Protein AF-A0A4S4EJN0-F1 (afdb_monomer_lite)

Foldseek 3Di:
DVVLVVVVVVCVVVVHDDALVSLLVVLLVCLVVLNLVVSVVSLVVQVVSVYDHALSSLLSNLLSCLVVLVLVVSVVSVVVCVVSVHDHAQSSLLSNLLSCLVNVVLVVSVVSVVVCVVVPNDHALSSLLSNLLSCLVVVVNVVSVVSLVVCVVSVHDHDPSSLVSNLVSCVVVVVNVVSVVSVVVNVVVVVVVPDPPDDDPDDDDDDDDDD

Sequence (211 aa):
MDEAMRVFNAMVDKGLHPNVFTYNILINGYCKKMKVDEAMHLFRELPRRGLKPDNITFSVMLRDLFQTGRCGVAQKLFNDMQAAGIIPNSQTYGILLDGLCKNEHISEALSLFHMIESNSLHLHVIMYNILIDAFYKDKKLDTARALFSNLSSKGLQPDVKTYTTMIKGLCEEGLLHEAKELFKRHQEVTSQCDLPNQPGLTTPIVKKSNG

pLDDT: mean 85.06, std 15.37, range [36.41, 96.5]

InterPro domains:
  IPR002885 Pentatricopeptide repeat [PF13041] (18-65)
  IPR002885 Pentatricopeptide repeat [PF13041] (66-102)
  IPR002885 Pentatricopeptide repeat [PF13041] (125-171)
  IPR002885 Pentatricopeptide repeat [PS51375] (19-53)
  IPR002885 Pentatricopeptide repeat [PS51375] (54-88)
  IPR002885 Pentatricopeptide repeat [PS51375] (89-123)
  IPR002885 Pentatricopeptide repeat [PS51375] (124-158)
  IPR002885 Pentatricopeptide repeat [PS51375] (159-189)
  IPR002885 Pentatricopeptide repeat [TIGR00756] (21-54)
  IPR002885 Pentatricopeptide repeat [TIGR00756] (92-121)
  IPR002885 Pentatricopeptide repeat [TIGR00756] (126-160)
  IPR002885 Pentatricopeptide repeat [TIGR00756] (162-185)
  IPR011990 Tetratricopeptide-like helical domain superfamily [G3DSA:1.25.40.10] (1-116)
  IPR011990 Tetratricopeptide-like helical domain superfamily [G3DSA:1.25.40.10] (117-192)
  IPR050872 Pentatricopeptide Repeat-containing Protein P Subfamily [PTHR46128] (1-193)

Radius of gyration: 24.51 Å; chains: 1; bounding box: 56×50×91 Å

Structure (mmCIF, N/CA/C/O backbone):
data_AF-A0A4S4EJN0-F1
#
_entry.id   AF-A0A4S4EJN0-F1
#
loop_
_atom_site.group_PDB
_atom_site.id
_atom_site.type_symbol
_atom_site.label_atom_id
_atom_site.label_alt_id
_atom_site.label_comp_id
_atom_site.label_asym_id
_atom_site.label_entity_id
_atom_site.label_seq_id
_atom_site.pdbx_PDB_ins_code
_atom_site.Cartn_x
_atom_site.Cartn_y
_atom_site.Cartn_z
_atom_site.occupancy
_atom_site.B_iso_or_equiv
_atom_site.auth_seq_id
_atom_site.auth_comp_id
_atom_site.auth_asym_id
_atom_site.auth_atom_id
_atom_site.pdbx_PDB_model_num
ATOM 1 N N . MET A 1 1 ? -0.673 12.923 -19.386 1.00 93.19 1 MET A N 1
ATOM 2 C CA . MET A 1 1 ? -0.012 11.649 -19.732 1.00 93.19 1 MET A CA 1
ATOM 3 C C . MET A 1 1 ? 0.454 11.702 -21.160 1.00 93.19 1 MET A C 1
ATOM 5 O O . MET A 1 1 ? 1.645 11.552 -21.343 1.00 93.19 1 MET A O 1
ATOM 9 N N . ASP A 1 2 ? -0.409 12.045 -22.112 1.00 91.38 2 ASP A N 1
ATOM 10 C CA . ASP A 1 2 ? -0.014 12.210 -23.521 1.00 91.38 2 ASP A CA 1
ATOM 11 C C . ASP A 1 2 ? 1.175 13.167 -23.679 1.00 91.38 2 ASP A C 1
ATOM 13 O O . ASP A 1 2 ? 2.186 12.802 -24.267 1.00 91.38 2 ASP A O 1
ATOM 17 N N . GLU A 1 3 ? 1.126 14.328 -23.017 1.00 94.06 3 GLU A N 1
ATOM 18 C CA . GLU A 1 3 ? 2.252 15.270 -23.008 1.00 94.06 3 GLU A CA 1
ATOM 19 C C . GLU A 1 3 ? 3.525 14.698 -22.360 1.00 94.06 3 GLU A C 1
ATOM 21 O O . GLU A 1 3 ? 4.623 14.854 -22.884 1.00 94.06 3 GLU A O 1
ATOM 26 N N . ALA A 1 4 ? 3.388 13.981 -21.242 1.00 94.56 4 ALA A N 1
ATOM 27 C CA . ALA A 1 4 ? 4.528 13.367 -20.560 1.00 94.56 4 ALA A CA 1
ATOM 28 C C . ALA A 1 4 ? 5.190 12.284 -21.431 1.00 94.56 4 ALA A C 1
ATOM 30 O O . ALA A 1 4 ? 6.414 12.218 -21.504 1.00 94.56 4 ALA A O 1
ATOM 31 N N . MET A 1 5 ? 4.387 11.482 -22.137 1.00 94.25 5 MET A N 1
ATOM 32 C CA . MET A 1 5 ? 4.877 10.495 -23.100 1.00 94.25 5 MET A CA 1
ATOM 33 C C . MET A 1 5 ? 5.504 11.156 -24.325 1.00 94.25 5 MET A C 1
ATOM 35 O O . MET A 1 5 ? 6.516 10.670 -24.814 1.00 94.25 5 MET A O 1
ATOM 39 N N . ARG A 1 6 ? 4.962 12.286 -24.796 1.00 95.88 6 ARG A N 1
ATOM 40 C CA . ARG A 1 6 ? 5.565 13.070 -25.881 1.00 95.88 6 ARG A CA 1
ATOM 41 C C . ARG A 1 6 ? 6.967 13.550 -25.509 1.00 95.88 6 ARG A C 1
ATOM 43 O O . ARG A 1 6 ? 7.893 13.380 -26.296 1.00 95.88 6 ARG A O 1
ATOM 50 N N . VAL A 1 7 ? 7.134 14.099 -24.305 1.00 95.81 7 VAL A N 1
ATOM 51 C CA . VAL A 1 7 ? 8.445 14.533 -23.790 1.00 95.81 7 VAL A CA 1
ATOM 52 C C . VAL A 1 7 ? 9.391 13.344 -23.610 1.00 95.81 7 VAL A C 1
ATOM 54 O O . VAL A 1 7 ? 10.557 13.434 -23.986 1.00 95.81 7 VAL A O 1
ATOM 57 N N . PHE A 1 8 ? 8.897 12.218 -23.090 1.00 95.12 8 PHE A N 1
ATOM 58 C CA . PHE A 1 8 ? 9.683 10.991 -22.948 1.00 95.12 8 PHE A CA 1
ATOM 59 C C . PHE A 1 8 ? 10.170 10.449 -24.298 1.00 95.12 8 PHE A C 1
ATOM 61 O O . PHE A 1 8 ? 11.353 10.159 -24.449 1.00 95.12 8 PHE A O 1
ATOM 68 N N . ASN A 1 9 ? 9.293 10.372 -25.299 1.00 94.25 9 ASN A N 1
ATOM 69 C CA . ASN A 1 9 ? 9.663 9.914 -26.637 1.00 94.25 9 ASN A CA 1
ATOM 70 C C . ASN A 1 9 ? 10.677 10.868 -27.277 1.00 94.25 9 ASN A C 1
ATOM 72 O O . ASN A 1 9 ? 11.714 10.422 -27.748 1.00 94.25 9 ASN A O 1
ATOM 76 N N . ALA A 1 10 ? 10.463 12.184 -27.176 1.00 96.25 10 ALA A N 1
ATOM 77 C CA . ALA A 1 10 ? 11.416 13.170 -27.681 1.00 96.25 10 ALA A CA 1
ATOM 78 C C . ALA A 1 10 ? 12.793 13.094 -26.988 1.00 96.25 10 ALA A C 1
ATOM 80 O O . ALA A 1 10 ? 13.809 13.397 -27.611 1.00 96.25 10 ALA A O 1
ATOM 81 N N . MET A 1 11 ? 12.845 12.709 -25.706 1.00 94.31 11 MET A N 1
ATOM 82 C CA . MET A 1 11 ? 14.096 12.435 -24.992 1.00 94.31 11 MET A CA 1
ATOM 83 C C . MET A 1 11 ? 14.823 11.241 -25.630 1.00 94.31 11 MET A C 1
ATOM 85 O O . MET A 1 11 ? 16.002 11.356 -25.964 1.00 94.31 11 MET A O 1
ATOM 89 N N . VAL A 1 12 ? 14.110 10.135 -25.852 1.00 92.88 12 VAL A N 1
ATOM 90 C CA . VAL A 1 12 ? 14.654 8.919 -26.478 1.00 92.88 12 VAL A CA 1
ATOM 91 C C . VAL A 1 12 ? 15.112 9.179 -27.917 1.00 92.88 12 VAL A C 1
ATOM 93 O O . VAL A 1 12 ? 16.226 8.800 -28.272 1.00 92.88 12 VAL A O 1
ATOM 96 N N . ASP A 1 13 ? 14.311 9.881 -28.720 1.00 95.44 13 ASP A N 1
ATOM 97 C CA . ASP A 1 13 ? 14.610 10.198 -30.126 1.00 95.44 13 ASP A CA 1
ATOM 98 C C . ASP A 1 13 ? 15.855 11.085 -30.274 1.00 95.44 13 ASP A C 1
ATOM 100 O O . ASP A 1 13 ? 16.586 10.996 -31.259 1.00 95.44 13 ASP A O 1
ATOM 104 N N . LYS A 1 14 ? 16.137 11.924 -29.271 1.00 96.06 14 LYS A N 1
ATOM 105 C CA . LYS A 1 14 ? 17.355 12.747 -29.196 1.00 96.06 14 LYS A CA 1
ATOM 106 C C . LYS A 1 14 ? 18.578 11.985 -28.674 1.00 96.06 14 LYS A C 1
ATOM 108 O O . LYS A 1 14 ? 19.616 12.600 -28.443 1.00 96.06 14 LYS A O 1
ATOM 113 N N . GLY A 1 15 ? 18.466 10.675 -28.455 1.00 91.81 15 GLY A N 1
ATOM 114 C CA . GLY A 1 15 ? 19.548 9.838 -27.941 1.00 91.81 15 GLY A CA 1
ATOM 115 C C . GLY A 1 15 ? 19.834 10.028 -26.450 1.00 91.81 15 GLY A C 1
ATOM 116 O O . GLY A 1 15 ? 20.872 9.584 -25.968 1.00 91.81 15 GLY A O 1
ATOM 117 N N . LEU A 1 16 ? 18.942 10.682 -25.699 1.00 93.62 16 LEU A N 1
ATOM 118 C CA . LEU A 1 16 ? 19.050 10.729 -24.243 1.00 93.62 16 LEU A CA 1
ATOM 119 C C . LEU A 1 16 ? 18.526 9.412 -23.660 1.00 93.62 16 LEU A C 1
ATOM 121 O O . LEU A 1 16 ? 17.586 8.815 -24.182 1.00 93.62 16 LEU A O 1
ATOM 125 N N . HIS A 1 17 ? 19.107 8.975 -22.543 1.00 90.38 17 HIS A N 1
ATOM 126 C CA . HIS A 1 17 ? 18.758 7.709 -21.901 1.00 90.38 17 HIS A CA 1
ATOM 127 C C . HIS A 1 17 ? 17.910 7.948 -20.645 1.00 90.38 17 HIS A C 1
ATOM 129 O O . HIS A 1 17 ? 18.453 8.380 -19.622 1.00 90.38 17 HIS A O 1
ATOM 135 N N . PRO A 1 18 ? 16.587 7.687 -20.684 1.00 93.12 18 PRO A N 1
ATOM 136 C CA . PRO A 1 18 ? 15.751 7.770 -19.495 1.00 93.12 18 PRO A CA 1
ATOM 137 C C . PRO A 1 18 ? 16.259 6.811 -18.421 1.00 93.12 18 PRO A C 1
ATOM 139 O O . PRO A 1 18 ? 16.531 5.644 -18.694 1.00 93.12 18 PRO A O 1
ATOM 142 N N . ASN A 1 19 ? 16.370 7.300 -17.192 1.00 93.00 19 ASN A N 1
ATOM 143 C CA . ASN A 1 19 ? 16.803 6.511 -16.040 1.00 93.00 19 ASN A CA 1
ATOM 144 C C . ASN A 1 19 ? 15.601 5.992 -15.229 1.00 93.00 19 ASN A C 1
ATOM 146 O O . ASN A 1 19 ? 14.453 6.356 -15.494 1.00 93.00 19 ASN A O 1
ATOM 150 N N . VAL A 1 20 ? 15.866 5.184 -14.195 1.00 93.00 20 VAL A N 1
ATOM 151 C CA . VAL A 1 20 ? 14.834 4.624 -13.294 1.00 93.00 20 VAL A CA 1
ATOM 152 C C . VAL A 1 20 ? 13.902 5.708 -12.746 1.00 93.00 20 VAL A C 1
ATOM 154 O O . VAL A 1 20 ? 12.691 5.523 -12.711 1.00 93.00 20 VAL A O 1
ATOM 157 N N . PHE A 1 21 ? 14.440 6.879 -12.395 1.00 92.06 21 PHE A N 1
ATOM 158 C CA . PHE A 1 21 ? 13.640 7.994 -11.889 1.00 92.06 21 PHE A CA 1
ATOM 159 C C . PHE A 1 21 ? 12.615 8.504 -12.916 1.00 92.06 21 PHE A C 1
ATOM 161 O O . PHE A 1 21 ? 11.457 8.741 -12.572 1.00 92.06 21 PHE A O 1
ATOM 168 N N . THR A 1 22 ? 13.008 8.609 -14.187 1.00 93.69 22 THR A N 1
ATOM 169 C CA . THR A 1 22 ? 12.110 9.013 -15.283 1.00 93.69 22 THR A CA 1
ATOM 170 C C . THR A 1 22 ? 10.960 8.017 -15.447 1.00 93.69 22 THR A C 1
ATOM 172 O O . THR A 1 22 ? 9.797 8.413 -15.536 1.00 93.69 22 THR A O 1
ATOM 175 N N . TYR A 1 23 ? 11.263 6.718 -15.407 1.00 94.38 23 TYR A N 1
ATOM 176 C CA . TYR A 1 23 ? 10.245 5.667 -15.437 1.00 94.38 23 TYR A CA 1
ATOM 177 C C . TYR A 1 23 ? 9.334 5.714 -14.206 1.00 94.38 23 TYR A C 1
ATOM 179 O O . TYR A 1 23 ? 8.122 5.622 -14.364 1.00 94.38 23 TYR A O 1
ATOM 187 N N . ASN A 1 24 ? 9.872 5.932 -13.002 1.00 93.19 24 ASN A N 1
ATOM 188 C CA . ASN A 1 24 ? 9.076 6.048 -11.775 1.00 93.19 24 ASN A CA 1
ATOM 189 C C . ASN A 1 24 ? 8.051 7.185 -11.853 1.00 93.19 24 ASN A C 1
ATOM 191 O O . ASN A 1 24 ? 6.918 7.022 -11.397 1.00 93.19 24 ASN A O 1
ATOM 195 N N . ILE A 1 25 ? 8.414 8.315 -12.470 1.00 93.50 25 ILE A N 1
ATOM 196 C CA . ILE A 1 25 ? 7.480 9.420 -12.722 1.00 93.50 25 ILE A CA 1
ATOM 197 C C . ILE A 1 25 ? 6.345 8.969 -13.646 1.00 93.50 25 ILE A C 1
ATOM 199 O O . ILE A 1 25 ? 5.177 9.198 -13.326 1.00 93.50 25 ILE A O 1
ATOM 203 N N . LEU A 1 26 ? 6.670 8.331 -14.774 1.00 95.12 26 LEU A N 1
ATOM 204 C CA . LEU A 1 26 ? 5.669 7.887 -15.746 1.00 95.12 26 LEU A CA 1
ATOM 205 C C . LEU A 1 26 ? 4.753 6.806 -15.175 1.00 95.12 26 LEU A C 1
ATOM 207 O O . LEU A 1 26 ? 3.536 6.923 -15.295 1.00 95.12 26 LEU A O 1
ATOM 211 N N . ILE A 1 27 ? 5.330 5.806 -14.506 1.00 94.62 27 ILE A N 1
ATOM 212 C CA . ILE A 1 27 ? 4.612 4.738 -13.807 1.00 94.62 27 ILE A CA 1
ATOM 213 C C . ILE A 1 27 ? 3.627 5.354 -12.813 1.00 94.62 27 ILE A C 1
ATOM 215 O O . ILE A 1 27 ? 2.426 5.141 -12.934 1.00 94.62 27 ILE A O 1
ATOM 219 N N . ASN A 1 28 ? 4.099 6.209 -11.900 1.00 91.81 28 ASN A N 1
ATOM 220 C CA . ASN A 1 28 ? 3.235 6.874 -10.924 1.00 91.81 28 ASN A CA 1
ATOM 221 C C . ASN A 1 28 ? 2.147 7.732 -11.595 1.00 91.81 28 ASN A C 1
ATOM 223 O O . ASN A 1 28 ? 1.025 7.812 -11.098 1.00 91.81 28 ASN A O 1
ATOM 227 N N . GLY A 1 29 ? 2.460 8.369 -12.727 1.00 94.19 29 GLY A N 1
ATOM 228 C CA . GLY A 1 29 ? 1.495 9.110 -13.537 1.00 94.19 29 GLY A CA 1
ATOM 229 C C . GLY A 1 29 ? 0.379 8.229 -14.104 1.00 94.19 29 GLY A C 1
ATOM 230 O O . GLY A 1 29 ? -0.787 8.624 -14.051 1.00 94.19 29 GLY A O 1
ATOM 231 N N . TYR A 1 30 ? 0.711 7.036 -14.604 1.00 94.62 30 TYR A N 1
ATOM 232 C CA . TYR A 1 30 ? -0.267 6.048 -15.064 1.00 94.62 30 TYR A CA 1
ATOM 233 C C . TYR A 1 30 ? -1.091 5.468 -13.908 1.00 94.62 30 TYR A C 1
ATOM 235 O O . TYR A 1 30 ? -2.319 5.455 -14.009 1.00 94.62 30 TYR A O 1
ATOM 243 N N . CYS A 1 31 ? -0.459 5.110 -12.785 1.00 89.94 31 CYS A N 1
ATOM 244 C CA . CYS A 1 31 ? -1.147 4.639 -11.577 1.00 89.94 31 CYS A CA 1
ATOM 245 C C . CYS A 1 31 ? -2.189 5.660 -11.086 1.00 89.94 31 CYS A C 1
ATOM 247 O O . CYS A 1 31 ? -3.355 5.344 -10.875 1.00 89.94 31 CYS A O 1
ATOM 249 N N . LYS A 1 32 ? -1.820 6.949 -11.014 1.00 90.06 32 LYS A N 1
ATOM 250 C CA . LYS A 1 32 ? -2.750 8.034 -10.640 1.00 90.06 32 LYS A CA 1
ATOM 251 C C . LYS A 1 32 ? -3.935 8.200 -11.597 1.00 90.06 32 LYS A C 1
ATOM 253 O O . LYS A 1 32 ? -4.932 8.807 -11.220 1.00 90.06 32 LYS A O 1
ATOM 258 N N . LYS A 1 33 ? -3.822 7.705 -12.831 1.00 91.31 33 LYS A N 1
ATOM 259 C CA . LYS A 1 33 ? -4.905 7.670 -13.821 1.00 91.31 33 LYS A CA 1
ATOM 260 C C . LYS A 1 33 ? -5.626 6.318 -13.880 1.00 91.31 33 LYS A C 1
ATOM 262 O O . LYS A 1 33 ? -6.394 6.107 -14.813 1.00 91.31 33 LYS A O 1
ATOM 267 N N . MET A 1 34 ? -5.369 5.421 -12.925 1.00 88.38 34 MET A N 1
ATOM 268 C CA . MET A 1 34 ? -5.910 4.056 -12.869 1.00 88.38 34 MET A CA 1
ATOM 269 C C . MET A 1 34 ? -5.615 3.230 -14.134 1.00 88.38 34 MET A C 1
ATOM 271 O O . MET A 1 34 ? -6.371 2.338 -14.511 1.00 88.38 34 MET A O 1
ATOM 275 N N . LYS A 1 35 ? -4.498 3.537 -14.800 1.00 92.38 35 LYS A N 1
ATOM 276 C CA . LYS A 1 35 ? -4.012 2.889 -16.026 1.00 92.38 35 LYS A CA 1
ATOM 277 C C . LYS A 1 35 ? -2.915 1.878 -15.687 1.00 92.38 35 LYS A C 1
ATOM 279 O O . LYS A 1 35 ? -1.742 2.053 -16.017 1.00 92.38 35 LYS A O 1
ATOM 284 N N . VAL A 1 36 ? -3.305 0.853 -14.932 1.00 92.31 36 VAL A N 1
ATOM 285 C CA . VAL A 1 36 ? -2.381 -0.117 -14.315 1.00 92.31 36 VAL A CA 1
ATOM 286 C C . VAL A 1 36 ? -1.647 -0.954 -15.355 1.00 92.31 36 VAL A C 1
ATOM 288 O O . VAL A 1 36 ? -0.484 -1.301 -15.165 1.00 92.31 36 VAL A O 1
ATOM 291 N N . ASP A 1 37 ? -2.302 -1.281 -16.468 1.00 93.00 37 ASP A N 1
ATOM 292 C CA . ASP A 1 37 ? -1.699 -2.090 -17.528 1.00 93.00 37 ASP A CA 1
ATOM 293 C C . ASP A 1 37 ? -0.575 -1.326 -18.239 1.00 93.00 37 ASP A C 1
ATOM 295 O O . ASP A 1 37 ? 0.504 -1.880 -18.466 1.00 93.00 37 ASP A O 1
ATOM 299 N N . GLU A 1 38 ? -0.764 -0.030 -18.496 1.00 94.50 38 GLU A N 1
ATOM 300 C CA . GLU A 1 38 ? 0.286 0.844 -19.020 1.00 94.50 38 GLU A CA 1
ATOM 301 C C . GLU A 1 38 ? 1.428 1.042 -18.010 1.00 94.50 38 GLU A C 1
ATOM 303 O O . GLU A 1 38 ? 2.603 0.998 -18.386 1.00 94.50 38 GLU A O 1
ATOM 308 N N . ALA A 1 39 ? 1.113 1.185 -16.717 1.00 94.75 39 ALA A N 1
ATOM 309 C CA . ALA A 1 39 ? 2.123 1.238 -15.658 1.00 94.75 39 ALA A CA 1
ATOM 310 C C . ALA A 1 39 ? 2.948 -0.064 -15.588 1.00 94.75 39 ALA A C 1
ATOM 312 O O . ALA A 1 39 ? 4.179 -0.025 -15.548 1.00 94.75 39 ALA A O 1
ATOM 313 N N . MET A 1 40 ? 2.286 -1.225 -15.653 1.00 93.94 40 MET A N 1
ATOM 314 C CA . MET A 1 40 ? 2.924 -2.546 -15.686 1.00 93.94 40 MET A CA 1
ATOM 315 C C . MET A 1 40 ? 3.783 -2.746 -16.937 1.00 93.94 40 MET A C 1
ATOM 317 O O . MET A 1 40 ? 4.822 -3.407 -16.860 1.00 93.94 40 MET A O 1
ATOM 321 N N . HIS A 1 41 ? 3.379 -2.191 -18.083 1.00 94.50 41 HIS A N 1
ATOM 322 C CA . HIS A 1 41 ? 4.187 -2.223 -19.299 1.00 94.50 41 HIS A CA 1
ATOM 323 C C . HIS A 1 41 ? 5.524 -1.503 -19.088 1.00 94.50 41 HIS A C 1
ATOM 325 O O . HIS A 1 41 ? 6.579 -2.101 -19.304 1.00 94.50 41 HIS A O 1
ATOM 331 N N . LEU A 1 42 ? 5.491 -0.261 -18.591 1.00 94.31 42 LEU A N 1
ATOM 332 C CA . LEU A 1 42 ? 6.704 0.508 -18.290 1.00 94.31 42 LEU A CA 1
ATOM 333 C C . LEU A 1 42 ? 7.571 -0.163 -17.219 1.00 94.31 42 LEU A C 1
ATOM 335 O O . LEU A 1 42 ? 8.792 -0.215 -17.352 1.00 94.31 42 LEU A O 1
ATOM 339 N N . PHE A 1 43 ? 6.948 -0.730 -16.184 1.00 94.75 43 PHE A N 1
ATOM 340 C CA . PHE A 1 43 ? 7.655 -1.480 -15.149 1.00 94.75 43 PHE A CA 1
ATOM 341 C C . PHE A 1 43 ? 8.451 -2.660 -15.729 1.00 94.75 43 PHE A C 1
ATOM 343 O O . PHE A 1 43 ? 9.614 -2.865 -15.387 1.00 94.75 43 PHE A O 1
ATOM 350 N N . ARG A 1 44 ? 7.846 -3.427 -16.643 1.00 92.69 44 ARG A N 1
ATOM 351 C CA . ARG A 1 44 ? 8.495 -4.573 -17.306 1.00 92.69 44 ARG A CA 1
ATOM 352 C C . ARG A 1 44 ? 9.531 -4.161 -18.352 1.00 92.69 44 ARG A C 1
ATOM 354 O O . ARG A 1 44 ? 10.357 -4.987 -18.741 1.00 92.69 44 ARG A O 1
ATOM 361 N N . GLU A 1 45 ? 9.491 -2.920 -18.824 1.00 93.25 45 GLU A N 1
ATOM 362 C CA . GLU A 1 45 ? 10.476 -2.382 -19.760 1.00 93.25 45 GLU A CA 1
ATOM 363 C C . GLU A 1 45 ? 11.811 -2.055 -19.073 1.00 93.25 45 GLU A C 1
ATOM 365 O O . GLU A 1 45 ? 12.859 -2.251 -19.688 1.00 93.25 45 GLU A O 1
ATOM 370 N N . LEU A 1 46 ? 11.794 -1.649 -17.795 1.00 92.50 46 LEU A N 1
ATOM 371 C CA . LEU A 1 46 ? 12.991 -1.281 -17.024 1.00 92.50 46 LEU A CA 1
ATOM 372 C C . LEU A 1 46 ? 14.141 -2.308 -17.164 1.00 92.50 46 LEU A C 1
ATOM 374 O O . LEU A 1 46 ? 15.204 -1.921 -17.661 1.00 92.50 46 LEU A O 1
ATOM 378 N N . PRO A 1 47 ? 13.960 -3.615 -16.859 1.00 90.56 47 PRO A N 1
ATOM 379 C CA . PRO A 1 47 ? 15.046 -4.588 -16.992 1.00 90.56 47 PRO A CA 1
ATOM 380 C C . PRO A 1 47 ? 15.533 -4.775 -18.433 1.00 90.56 47 PRO A C 1
ATOM 382 O O . PRO A 1 47 ? 16.721 -4.987 -18.658 1.00 90.56 47 PRO A O 1
ATOM 385 N N . ARG A 1 48 ? 14.640 -4.655 -19.428 1.00 90.88 48 ARG A N 1
ATOM 386 C CA . ARG A 1 48 ? 14.992 -4.777 -20.857 1.00 90.88 48 ARG A CA 1
ATOM 387 C C . ARG A 1 48 ? 15.893 -3.637 -21.329 1.00 90.88 48 ARG A C 1
ATOM 389 O O . ARG A 1 48 ? 16.622 -3.793 -22.300 1.00 90.88 48 ARG A O 1
ATOM 396 N N . ARG A 1 49 ? 15.849 -2.502 -20.630 1.00 88.81 49 ARG A N 1
ATOM 397 C CA . ARG A 1 49 ? 16.705 -1.329 -20.846 1.00 88.81 49 ARG A CA 1
ATOM 398 C C 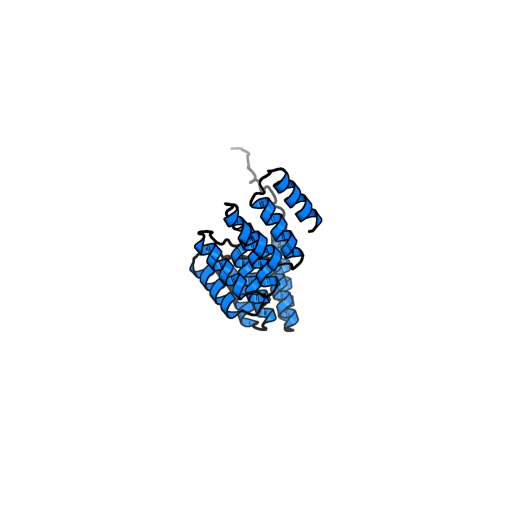. ARG A 1 49 ? 17.976 -1.360 -19.986 1.00 88.81 49 ARG A C 1
ATOM 400 O O . ARG A 1 49 ? 18.695 -0.369 -19.949 1.00 88.81 49 ARG A O 1
ATOM 407 N N . GLY A 1 50 ? 18.239 -2.458 -19.271 1.00 91.44 50 GLY A N 1
ATOM 408 C CA . GLY A 1 50 ? 19.365 -2.568 -18.339 1.00 91.44 50 GLY A CA 1
ATOM 409 C C . GLY A 1 50 ? 19.184 -1.761 -17.049 1.00 91.44 50 GLY A C 1
ATOM 410 O O . GLY A 1 50 ? 20.150 -1.539 -16.323 1.00 91.44 50 GLY A O 1
ATOM 411 N N . LEU A 1 51 ? 17.963 -1.308 -16.750 1.00 93.56 51 LEU A N 1
ATOM 412 C CA . LEU A 1 51 ? 17.647 -0.541 -15.550 1.00 93.56 51 LEU A CA 1
ATOM 413 C C . LEU A 1 51 ? 17.097 -1.472 -14.466 1.00 93.56 51 LEU A C 1
ATOM 415 O O . LEU A 1 51 ? 16.213 -2.289 -14.723 1.00 93.56 51 LEU A O 1
ATOM 419 N N . LYS A 1 52 ? 17.594 -1.330 -13.235 1.00 91.25 52 LYS A N 1
ATOM 420 C CA . LYS A 1 52 ? 17.119 -2.109 -12.086 1.00 91.25 52 LYS A CA 1
ATOM 421 C C . LYS A 1 52 ? 16.007 -1.340 -11.359 1.00 91.25 52 LYS A C 1
ATOM 423 O O . LYS A 1 52 ? 16.285 -0.246 -10.868 1.00 91.25 52 LYS A O 1
ATOM 428 N N . PRO A 1 53 ? 14.781 -1.885 -11.258 1.00 91.88 53 PRO A N 1
ATOM 429 C CA . PRO A 1 53 ? 13.750 -1.308 -10.402 1.00 91.88 53 PRO A CA 1
ATOM 430 C C . PRO A 1 53 ? 14.220 -1.238 -8.944 1.00 91.88 53 PRO A C 1
ATOM 432 O O . PRO A 1 53 ? 14.901 -2.142 -8.456 1.00 91.88 53 PRO A O 1
ATOM 435 N N . ASP A 1 54 ? 13.841 -0.173 -8.245 1.00 89.75 54 ASP A N 1
ATOM 436 C CA . ASP A 1 54 ? 14.163 0.053 -6.834 1.00 89.75 54 ASP A CA 1
ATOM 437 C C . ASP A 1 54 ? 12.935 -0.134 -5.923 1.00 89.75 54 ASP A C 1
ATOM 439 O O . ASP A 1 54 ? 11.822 -0.411 -6.380 1.00 89.75 54 ASP A O 1
ATOM 443 N N . ASN A 1 55 ? 13.125 0.025 -4.608 1.00 90.19 55 ASN A N 1
ATOM 444 C CA . ASN A 1 55 ? 12.045 -0.113 -3.625 1.00 90.19 55 ASN A CA 1
ATOM 445 C C . ASN A 1 55 ? 10.874 0.857 -3.900 1.00 90.19 55 ASN A C 1
ATOM 447 O O . ASN A 1 55 ? 9.712 0.491 -3.713 1.00 90.19 55 ASN A O 1
ATOM 451 N N . ILE A 1 56 ? 11.163 2.060 -4.415 1.00 89.31 56 ILE A N 1
ATOM 452 C CA . ILE A 1 56 ? 10.144 3.052 -4.787 1.00 89.31 56 ILE A CA 1
ATOM 453 C C . ILE A 1 56 ? 9.305 2.526 -5.953 1.00 89.31 56 ILE A C 1
ATOM 455 O O . ILE A 1 56 ? 8.076 2.567 -5.887 1.00 89.31 56 ILE A O 1
ATOM 459 N N . THR A 1 57 ? 9.958 1.990 -6.985 1.00 91.81 57 THR A N 1
ATOM 460 C CA . THR A 1 57 ? 9.310 1.425 -8.174 1.00 91.81 57 THR A CA 1
ATOM 461 C C . THR A 1 57 ? 8.311 0.336 -7.774 1.00 91.81 57 THR A C 1
ATOM 463 O O . THR A 1 57 ? 7.134 0.398 -8.132 1.00 91.81 57 THR A O 1
ATOM 466 N N . PHE A 1 58 ? 8.760 -0.633 -6.970 1.00 94.94 58 PHE A N 1
ATOM 467 C CA . PHE A 1 58 ? 7.913 -1.721 -6.477 1.00 94.94 58 PHE A CA 1
ATOM 468 C C . PHE A 1 58 ? 6.778 -1.213 -5.584 1.00 94.94 58 PHE A C 1
ATOM 470 O O . PHE A 1 58 ? 5.634 -1.619 -5.766 1.00 94.94 58 PHE A O 1
ATOM 477 N N . SER A 1 59 ? 7.057 -0.285 -4.665 1.00 93.00 59 SER A N 1
ATOM 478 C CA . SER A 1 59 ? 6.044 0.286 -3.768 1.00 93.00 59 SER A CA 1
ATOM 479 C C . SER A 1 59 ? 4.924 1.005 -4.528 1.00 93.00 59 SER A C 1
ATOM 481 O O . SER A 1 59 ? 3.753 0.883 -4.167 1.00 93.00 59 SER A O 1
ATOM 483 N N . VAL A 1 60 ? 5.254 1.749 -5.592 1.00 92.56 60 VAL A N 1
ATOM 484 C CA . VAL A 1 60 ? 4.251 2.411 -6.443 1.00 92.56 60 VAL A CA 1
ATOM 485 C C . VAL A 1 60 ? 3.355 1.376 -7.120 1.00 92.56 60 VAL A C 1
ATOM 487 O O . VAL A 1 60 ? 2.134 1.502 -7.044 1.00 92.56 60 VAL A O 1
ATOM 490 N N . MET A 1 61 ? 3.950 0.340 -7.714 1.00 95.12 61 MET A N 1
ATOM 491 C CA . MET A 1 61 ? 3.212 -0.712 -8.414 1.00 95.12 61 MET A CA 1
ATOM 492 C C . MET A 1 61 ? 2.340 -1.550 -7.477 1.00 95.12 61 MET A C 1
ATOM 494 O O . MET A 1 61 ? 1.182 -1.806 -7.790 1.00 95.12 61 MET A O 1
ATOM 498 N N . LEU A 1 62 ? 2.858 -1.943 -6.309 1.00 96.19 62 LEU A N 1
ATOM 499 C CA . LEU A 1 62 ? 2.092 -2.688 -5.306 1.00 96.19 62 LEU A CA 1
ATOM 500 C C . LEU A 1 62 ? 0.848 -1.910 -4.877 1.00 96.19 62 LEU A C 1
ATOM 502 O O . LEU A 1 62 ? -0.250 -2.460 -4.869 1.00 96.19 62 LEU A O 1
ATOM 506 N N . ARG A 1 63 ? 1.006 -0.615 -4.576 1.00 94.12 63 ARG A N 1
ATOM 507 C CA . ARG A 1 63 ? -0.115 0.244 -4.184 1.00 94.12 63 ARG A CA 1
ATOM 508 C C . ARG A 1 63 ? -1.187 0.307 -5.271 1.00 94.12 63 ARG A C 1
ATOM 510 O O . ARG A 1 63 ? -2.363 0.169 -4.956 1.00 94.12 63 ARG A O 1
ATOM 517 N N . ASP A 1 64 ? -0.787 0.504 -6.521 1.00 93.62 64 ASP A N 1
ATOM 518 C CA . ASP A 1 64 ? -1.708 0.608 -7.659 1.00 93.62 64 ASP A CA 1
ATOM 519 C C . ASP A 1 64 ? -2.457 -0.710 -7.932 1.00 93.62 64 ASP A C 1
ATOM 521 O O . ASP A 1 64 ? -3.670 -0.729 -8.156 1.00 93.62 64 ASP A O 1
ATOM 525 N N . LEU A 1 65 ? -1.760 -1.844 -7.821 1.00 95.62 65 LEU A N 1
ATOM 526 C CA . LEU A 1 65 ? -2.364 -3.170 -7.962 1.00 95.62 65 LEU A CA 1
ATOM 527 C C . LEU A 1 65 ? -3.409 -3.443 -6.873 1.00 95.62 65 LEU A C 1
ATOM 529 O O . LEU A 1 65 ? -4.490 -3.932 -7.188 1.00 95.62 65 LEU A O 1
ATOM 533 N N . PHE A 1 66 ? -3.139 -3.084 -5.614 1.00 95.19 66 PHE A N 1
ATOM 534 C CA . PHE A 1 66 ? -4.140 -3.209 -4.549 1.00 95.19 66 PHE A CA 1
ATOM 535 C C . PHE A 1 66 ? -5.309 -2.234 -4.709 1.00 95.19 66 PHE A C 1
ATOM 537 O O . PHE A 1 66 ? -6.447 -2.614 -4.449 1.00 95.19 66 PHE A O 1
ATOM 544 N N . GLN A 1 67 ? -5.061 -1.001 -5.163 1.00 91.62 67 GLN A N 1
ATOM 545 C CA . GLN A 1 67 ? -6.121 -0.017 -5.427 1.00 91.62 67 GLN A CA 1
ATOM 546 C C . GLN A 1 67 ? -7.076 -0.452 -6.543 1.00 91.62 67 GLN A C 1
ATOM 548 O O . GLN A 1 67 ? -8.219 -0.006 -6.578 1.00 91.62 67 GLN A O 1
ATOM 553 N N . THR A 1 68 ? -6.620 -1.327 -7.438 1.00 91.50 68 THR A N 1
ATOM 554 C CA . THR A 1 68 ? -7.424 -1.886 -8.532 1.00 91.50 68 THR A CA 1
ATOM 555 C C . THR A 1 68 ? -7.891 -3.319 -8.282 1.00 91.50 68 THR A C 1
ATOM 557 O O . THR A 1 68 ? -8.378 -3.972 -9.203 1.00 91.50 68 THR A O 1
ATOM 560 N N . GLY A 1 69 ? -7.745 -3.823 -7.052 1.00 92.12 69 GLY A N 1
ATOM 561 C CA . GLY A 1 69 ? -8.205 -5.155 -6.652 1.00 92.12 69 GLY A CA 1
ATOM 562 C C . GLY A 1 69 ? -7.415 -6.320 -7.250 1.00 92.12 69 GLY A C 1
ATOM 563 O O . GLY A 1 69 ? -7.827 -7.474 -7.159 1.00 92.12 69 GLY A O 1
ATOM 564 N N . ARG A 1 70 ? -6.252 -6.064 -7.858 1.00 94.12 70 ARG A N 1
ATOM 565 C CA . ARG A 1 70 ? -5.400 -7.087 -8.485 1.00 94.12 70 ARG A CA 1
ATOM 566 C C . ARG A 1 70 ? -4.479 -7.764 -7.459 1.00 94.12 70 ARG A C 1
ATOM 568 O O . ARG A 1 70 ? -3.271 -7.878 -7.682 1.00 94.12 70 ARG A O 1
ATOM 575 N N . CYS A 1 71 ? -5.043 -8.241 -6.347 1.00 94.25 71 CYS A N 1
ATOM 576 C CA . CYS A 1 71 ? -4.309 -8.778 -5.191 1.00 94.25 71 CYS A CA 1
ATOM 577 C C . CYS A 1 71 ? -3.334 -9.908 -5.553 1.00 94.25 71 CYS A C 1
ATOM 579 O O . CYS A 1 71 ? -2.175 -9.875 -5.146 1.00 94.25 71 CYS A O 1
ATOM 581 N N . GLY A 1 72 ? -3.747 -10.870 -6.387 1.00 94.31 72 GLY A N 1
ATOM 582 C CA . GLY A 1 72 ? -2.869 -11.974 -6.801 1.00 94.31 72 GLY A CA 1
ATOM 583 C C . GLY A 1 72 ? -1.634 -11.512 -7.588 1.00 94.31 72 GLY A C 1
ATOM 584 O O . GLY A 1 72 ? -0.540 -12.055 -7.423 1.00 94.31 72 GLY A O 1
ATOM 585 N N . VAL A 1 73 ? -1.777 -10.462 -8.405 1.00 95.31 73 VAL A N 1
ATOM 586 C CA . VAL A 1 73 ? -0.647 -9.860 -9.131 1.00 95.31 73 VAL A CA 1
ATOM 587 C C . VAL A 1 73 ? 0.249 -9.078 -8.171 1.00 95.31 73 VAL A C 1
ATOM 589 O O . VAL A 1 73 ? 1.469 -9.165 -8.292 1.00 95.31 73 VAL A O 1
ATOM 592 N N . ALA A 1 74 ? -0.331 -8.369 -7.196 1.00 96.50 74 ALA A N 1
ATOM 593 C CA . ALA A 1 74 ? 0.428 -7.673 -6.157 1.00 96.50 74 ALA A CA 1
ATOM 594 C C . ALA A 1 74 ? 1.272 -8.649 -5.321 1.00 96.50 74 ALA A C 1
ATOM 596 O O . ALA A 1 74 ? 2.463 -8.416 -5.124 1.00 96.50 74 ALA A O 1
ATOM 597 N N . GLN A 1 75 ? 0.698 -9.783 -4.911 1.00 94.75 75 GLN A N 1
ATOM 598 C CA . GLN A 1 75 ? 1.419 -10.807 -4.154 1.00 94.75 75 GLN A CA 1
ATOM 599 C C . GLN A 1 75 ? 2.579 -11.400 -4.960 1.00 94.75 75 GLN A C 1
ATOM 601 O O . GLN A 1 75 ? 3.689 -11.546 -4.446 1.00 94.75 75 GLN A O 1
ATOM 606 N N . LYS A 1 76 ? 2.352 -11.697 -6.246 1.00 95.75 76 LYS A N 1
ATOM 607 C CA . LYS A 1 76 ? 3.425 -12.150 -7.137 1.00 95.75 76 LYS A CA 1
ATOM 608 C C . LYS A 1 76 ? 4.531 -11.100 -7.251 1.00 95.75 76 LYS A C 1
ATOM 610 O O . LYS A 1 76 ? 5.700 -11.440 -7.122 1.00 95.75 76 LYS A O 1
ATOM 615 N N . LEU A 1 77 ? 4.165 -9.831 -7.427 1.00 95.75 77 LEU A N 1
ATOM 616 C CA . LEU A 1 77 ? 5.125 -8.737 -7.538 1.00 95.75 77 LEU A CA 1
ATOM 617 C C . LEU A 1 77 ? 5.961 -8.562 -6.258 1.00 95.75 77 LEU A C 1
ATOM 619 O O . LEU A 1 77 ? 7.155 -8.281 -6.335 1.00 95.75 77 LEU A O 1
ATOM 623 N N . PHE A 1 78 ? 5.361 -8.757 -5.084 1.00 95.75 78 PHE A N 1
ATOM 624 C CA . PHE A 1 78 ? 6.079 -8.746 -3.811 1.00 95.75 78 PHE A CA 1
ATOM 625 C C . PHE A 1 78 ? 7.072 -9.913 -3.684 1.00 95.75 78 PHE A C 1
ATOM 627 O O . PHE A 1 78 ? 8.181 -9.742 -3.175 1.00 95.75 78 PHE A O 1
ATOM 634 N N . ASN A 1 79 ? 6.714 -11.096 -4.181 1.00 94.88 79 ASN A N 1
ATOM 635 C CA . ASN A 1 79 ? 7.636 -12.230 -4.235 1.00 94.88 79 ASN A CA 1
ATOM 636 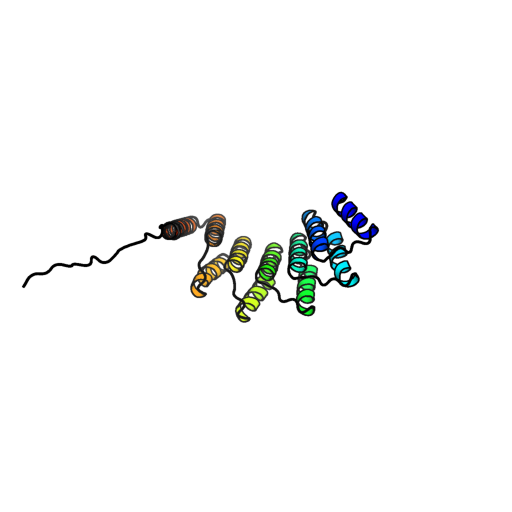C C . ASN A 1 79 ? 8.790 -11.957 -5.217 1.00 94.88 79 ASN A C 1
ATOM 638 O O . ASN A 1 79 ? 9.947 -12.201 -4.878 1.00 94.88 79 ASN A O 1
ATOM 642 N N . ASP A 1 80 ? 8.495 -11.377 -6.385 1.00 93.31 80 ASP A N 1
ATOM 643 C CA . ASP A 1 80 ? 9.498 -10.990 -7.384 1.00 93.31 80 ASP A CA 1
ATOM 644 C C . ASP A 1 80 ? 10.482 -9.941 -6.824 1.00 93.31 80 ASP A C 1
ATOM 646 O O . ASP A 1 80 ? 11.685 -10.022 -7.071 1.00 93.31 80 ASP A O 1
ATOM 650 N N . MET A 1 81 ? 9.997 -8.985 -6.019 1.00 94.75 81 MET A N 1
ATOM 651 C CA . MET A 1 81 ? 10.829 -7.995 -5.317 1.00 94.75 81 MET A CA 1
ATOM 652 C C . MET A 1 81 ? 11.872 -8.666 -4.414 1.00 94.75 81 MET A C 1
ATOM 654 O O . MET A 1 81 ? 13.060 -8.343 -4.482 1.00 94.75 81 MET A O 1
ATOM 658 N N . GLN A 1 82 ? 11.433 -9.625 -3.596 1.00 92.38 82 GLN A N 1
ATOM 659 C CA . GLN A 1 82 ? 12.308 -10.365 -2.686 1.00 92.38 82 GLN A CA 1
ATOM 660 C C . GLN A 1 82 ? 13.283 -11.265 -3.455 1.00 92.38 82 GLN A C 1
ATOM 662 O O . GLN A 1 82 ? 14.474 -11.278 -3.148 1.00 92.38 82 GLN A O 1
ATOM 667 N N . ALA A 1 83 ? 12.812 -11.953 -4.501 1.00 92.94 83 ALA A N 1
ATOM 668 C CA . ALA A 1 83 ? 13.647 -12.788 -5.367 1.00 92.94 83 ALA A CA 1
ATOM 669 C C . ALA A 1 83 ? 14.727 -11.978 -6.108 1.00 92.94 83 ALA A C 1
ATOM 671 O O . ALA A 1 83 ? 15.822 -12.478 -6.354 1.00 92.94 83 ALA A O 1
ATOM 672 N N . ALA A 1 84 ? 14.460 -10.703 -6.409 1.00 89.69 84 ALA A N 1
ATOM 673 C CA . ALA A 1 84 ? 15.437 -9.768 -6.967 1.00 89.69 84 ALA A CA 1
ATOM 674 C C . ALA A 1 84 ? 16.454 -9.229 -5.931 1.00 89.69 84 ALA A C 1
ATOM 676 O O . ALA A 1 84 ? 17.277 -8.362 -6.258 1.00 89.69 84 ALA A O 1
ATOM 677 N N . GLY A 1 85 ? 16.392 -9.708 -4.682 1.00 90.12 85 GLY A N 1
ATOM 678 C CA . GLY A 1 85 ? 17.246 -9.284 -3.574 1.00 90.12 85 GLY A CA 1
ATOM 679 C C . GLY A 1 85 ? 16.924 -7.884 -3.048 1.00 90.12 85 GLY A C 1
ATOM 680 O O . GLY A 1 85 ? 17.774 -7.257 -2.418 1.00 90.12 85 GLY A O 1
ATOM 681 N N . ILE A 1 86 ? 15.733 -7.351 -3.338 1.00 91.19 86 ILE A N 1
ATOM 682 C CA . ILE A 1 86 ? 15.309 -6.036 -2.854 1.00 91.19 86 ILE A CA 1
ATOM 683 C C . ILE A 1 86 ? 14.586 -6.235 -1.527 1.00 91.19 86 ILE A C 1
ATOM 685 O O . ILE A 1 86 ? 13.508 -6.820 -1.477 1.00 91.19 86 ILE A O 1
ATOM 689 N N . ILE A 1 87 ? 15.178 -5.715 -0.454 1.00 90.12 87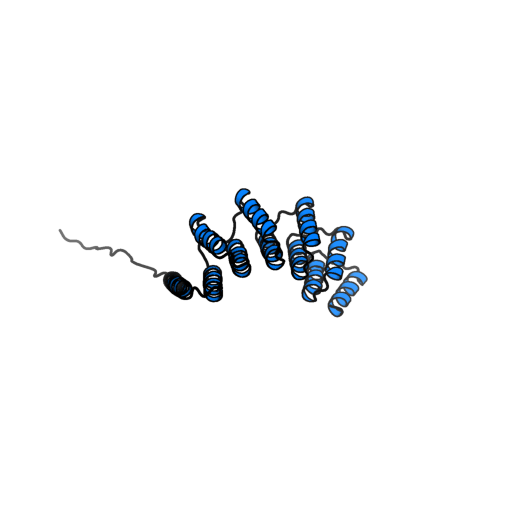 ILE A N 1
ATOM 690 C CA . ILE A 1 87 ? 14.639 -5.847 0.900 1.00 90.12 87 ILE A CA 1
ATOM 691 C C . ILE A 1 87 ? 13.405 -4.935 1.045 1.00 90.12 87 ILE A C 1
ATOM 693 O O . ILE A 1 87 ? 13.521 -3.715 0.853 1.00 90.12 87 ILE A O 1
ATOM 697 N N . PRO A 1 88 ? 12.220 -5.486 1.372 1.00 90.12 88 PRO A N 1
ATOM 698 C CA . PRO A 1 88 ? 11.042 -4.688 1.687 1.00 90.12 88 PRO A CA 1
ATOM 699 C C . PRO A 1 88 ? 11.265 -3.838 2.937 1.00 90.12 88 PRO A C 1
ATOM 701 O O . PRO A 1 88 ? 11.807 -4.306 3.936 1.00 90.12 88 PRO A O 1
ATOM 704 N N . ASN A 1 89 ? 10.822 -2.585 2.891 1.00 88.00 89 ASN A N 1
ATOM 705 C CA . ASN A 1 89 ? 10.908 -1.664 4.024 1.00 88.00 89 ASN A CA 1
ATOM 706 C C . ASN A 1 89 ? 9.543 -1.515 4.714 1.00 88.00 89 ASN A C 1
ATOM 708 O O . ASN A 1 89 ? 8.532 -2.068 4.274 1.00 88.00 89 ASN A O 1
ATOM 712 N N . SER A 1 90 ? 9.501 -0.723 5.786 1.00 85.62 90 SER A N 1
ATOM 713 C CA . SER A 1 90 ? 8.271 -0.453 6.540 1.00 85.62 90 SER A CA 1
ATOM 714 C C . SER A 1 90 ? 7.140 0.102 5.666 1.00 85.62 90 SER A C 1
ATOM 716 O O . SER A 1 90 ? 5.985 -0.283 5.841 1.00 85.62 90 SER A O 1
ATOM 718 N N . GLN A 1 91 ? 7.460 0.944 4.679 1.00 87.25 91 GLN A N 1
ATOM 719 C CA . GLN A 1 91 ? 6.481 1.460 3.724 1.00 87.25 91 GLN A CA 1
ATOM 720 C C . GLN A 1 91 ? 5.889 0.344 2.851 1.00 87.25 91 GLN A C 1
ATOM 722 O O . GLN A 1 91 ? 4.676 0.311 2.652 1.00 87.25 91 GLN A O 1
ATOM 727 N N . THR A 1 92 ? 6.720 -0.579 2.360 1.00 91.62 92 THR A N 1
ATOM 728 C CA . THR A 1 92 ? 6.280 -1.720 1.538 1.00 91.62 92 THR A CA 1
ATOM 729 C C . THR A 1 92 ? 5.295 -2.593 2.317 1.00 91.62 92 THR A C 1
ATOM 731 O O . THR A 1 92 ? 4.211 -2.899 1.824 1.00 91.62 92 THR A O 1
ATOM 734 N N . TYR A 1 93 ? 5.626 -2.931 3.566 1.00 92.12 93 TYR A N 1
ATOM 735 C CA . TYR A 1 93 ? 4.739 -3.706 4.435 1.00 92.12 93 TYR A CA 1
ATOM 736 C C . TYR A 1 93 ? 3.446 -2.966 4.779 1.00 92.12 93 TYR A C 1
ATOM 738 O O . TYR A 1 93 ? 2.380 -3.574 4.769 1.00 92.12 93 TYR A O 1
ATOM 746 N N . GLY A 1 94 ? 3.509 -1.651 5.012 1.00 92.00 94 GLY A N 1
ATOM 747 C CA . GLY A 1 94 ? 2.311 -0.832 5.197 1.00 92.00 94 GLY A CA 1
ATOM 748 C C . GLY A 1 94 ? 1.377 -0.876 3.983 1.00 92.00 94 GLY A C 1
ATOM 749 O O . GLY A 1 94 ? 0.170 -1.007 4.153 1.00 92.00 94 GLY A O 1
ATOM 750 N N . ILE A 1 95 ? 1.926 -0.829 2.762 1.00 94.19 95 ILE A N 1
ATOM 751 C CA . ILE A 1 95 ? 1.146 -0.947 1.517 1.00 94.19 95 ILE A CA 1
ATOM 752 C C . ILE A 1 95 ? 0.489 -2.325 1.404 1.00 94.19 95 ILE A C 1
ATOM 754 O O . ILE A 1 95 ? -0.683 -2.401 1.049 1.00 94.19 95 ILE A O 1
ATOM 758 N N . LEU A 1 96 ? 1.222 -3.400 1.707 1.00 94.88 96 LEU A N 1
ATOM 759 C CA . LEU A 1 96 ? 0.691 -4.764 1.660 1.00 94.88 96 LEU A CA 1
ATOM 760 C C . LEU A 1 96 ? -0.435 -4.967 2.675 1.00 94.88 96 LEU A C 1
ATOM 762 O O . LEU A 1 96 ? -1.498 -5.449 2.306 1.00 94.88 96 LEU A O 1
ATOM 766 N N . LEU A 1 97 ? -0.231 -4.558 3.931 1.00 94.44 97 LEU A N 1
ATOM 767 C CA . LEU A 1 97 ? -1.249 -4.675 4.977 1.00 94.44 97 LEU A CA 1
ATOM 768 C C . LEU A 1 97 ? -2.506 -3.872 4.624 1.00 94.44 97 LEU A C 1
ATOM 770 O O . LEU A 1 97 ? -3.605 -4.416 4.678 1.00 94.44 97 LEU A O 1
ATOM 774 N N . ASP A 1 98 ? -2.351 -2.606 4.222 1.00 93.12 98 ASP A N 1
ATOM 775 C CA . ASP A 1 98 ? -3.476 -1.736 3.845 1.00 93.12 98 ASP A CA 1
ATOM 776 C C . ASP A 1 98 ? -4.216 -2.283 2.621 1.00 93.12 98 ASP A C 1
ATOM 778 O O . ASP A 1 98 ? -5.446 -2.326 2.602 1.00 93.12 98 ASP A O 1
ATOM 782 N N . GLY A 1 99 ? -3.466 -2.754 1.625 1.00 94.75 99 GLY A N 1
ATOM 783 C CA . GLY A 1 99 ? -3.998 -3.347 0.408 1.00 94.75 99 GLY A CA 1
ATOM 784 C C . GLY A 1 99 ? -4.784 -4.630 0.657 1.00 94.75 99 GLY A C 1
ATOM 785 O O . GLY A 1 99 ? -5.914 -4.742 0.188 1.00 94.75 99 GLY A O 1
ATOM 786 N N . LEU A 1 100 ? -4.228 -5.570 1.425 1.00 94.81 100 LEU A N 1
ATOM 787 C CA . LEU A 1 100 ? -4.902 -6.819 1.792 1.00 94.81 100 LEU A CA 1
ATOM 788 C C . LEU A 1 100 ? -6.170 -6.543 2.607 1.00 94.81 100 LEU A C 1
ATOM 790 O O . LEU A 1 100 ? -7.225 -7.089 2.300 1.00 94.81 100 LEU A O 1
ATOM 794 N N . CYS A 1 101 ? -6.096 -5.639 3.588 1.00 92.56 101 CYS A N 1
ATOM 795 C CA . CYS A 1 101 ? -7.247 -5.280 4.414 1.00 92.56 101 CYS A CA 1
ATOM 796 C C . CYS A 1 101 ? -8.385 -4.654 3.603 1.00 92.56 101 CYS A C 1
ATOM 798 O O . CYS A 1 101 ? -9.542 -5.027 3.769 1.00 92.56 101 CYS A O 1
ATOM 800 N N . LYS A 1 102 ? -8.069 -3.712 2.706 1.00 91.56 102 LYS A N 1
ATOM 801 C CA . LYS A 1 102 ? -9.069 -3.034 1.862 1.00 91.56 102 LYS A CA 1
ATOM 802 C C . LYS A 1 102 ? -9.721 -3.939 0.826 1.00 91.56 102 LYS A C 1
ATOM 804 O O . LYS A 1 102 ? -10.798 -3.604 0.350 1.00 91.56 102 LYS A O 1
ATOM 809 N N . ASN A 1 103 ? -9.064 -5.037 0.472 1.00 92.62 103 ASN A N 1
ATOM 810 C CA . ASN A 1 103 ? -9.591 -6.039 -0.444 1.00 92.62 103 ASN A CA 1
ATOM 811 C C . ASN A 1 103 ? -10.152 -7.262 0.299 1.00 92.62 103 ASN A C 1
ATOM 813 O O . ASN A 1 103 ? -10.301 -8.306 -0.314 1.00 92.62 103 ASN A O 1
ATOM 817 N N . GLU A 1 104 ? -10.451 -7.144 1.600 1.00 90.62 104 GLU A N 1
ATOM 818 C CA . GLU A 1 104 ? -11.090 -8.185 2.428 1.00 90.62 104 GLU A CA 1
ATOM 819 C C . GLU A 1 104 ? -10.246 -9.462 2.641 1.00 90.62 104 GLU A C 1
ATOM 821 O O . GLU A 1 104 ? -10.725 -10.471 3.154 1.00 90.62 104 GLU A O 1
ATOM 826 N N . HIS A 1 105 ? -8.941 -9.417 2.356 1.00 91.19 105 HIS A N 1
ATOM 827 C CA . HIS A 1 105 ? -7.998 -10.516 2.600 1.00 91.19 105 HIS A CA 1
ATOM 828 C C . HIS A 1 105 ? -7.424 -10.453 4.032 1.00 91.19 105 HIS A C 1
ATOM 830 O O . HIS A 1 105 ? -6.209 -10.448 4.251 1.00 91.19 105 H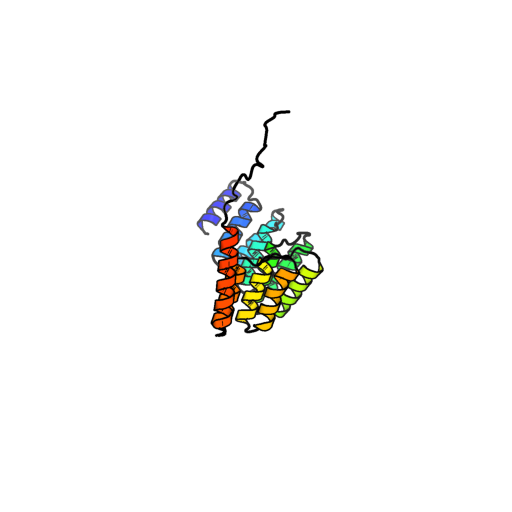IS A O 1
ATOM 836 N N . ILE A 1 106 ? -8.299 -10.382 5.040 1.00 88.75 106 ILE A N 1
ATOM 837 C CA . ILE A 1 106 ? -7.916 -10.142 6.445 1.00 88.75 106 ILE A CA 1
ATOM 838 C C . ILE A 1 106 ? -7.015 -11.255 7.005 1.00 88.75 106 ILE A C 1
ATOM 840 O O . ILE A 1 106 ? -6.059 -10.974 7.730 1.00 88.75 106 ILE A O 1
ATOM 844 N N . SER A 1 107 ? -7.273 -12.517 6.649 1.00 89.44 107 SER A N 1
ATOM 845 C CA . SER A 1 107 ? -6.450 -13.652 7.088 1.00 89.44 107 SER A CA 1
ATOM 846 C C . SER A 1 107 ? -5.005 -13.547 6.592 1.00 89.44 107 SER A C 1
ATOM 848 O O . SER A 1 107 ? -4.073 -13.752 7.369 1.00 89.44 107 SER A O 1
ATOM 850 N N . GLU A 1 108 ? -4.810 -13.168 5.325 1.00 91.50 108 GLU A N 1
ATOM 851 C CA . GLU A 1 108 ? -3.481 -12.953 4.738 1.00 91.50 108 GLU A CA 1
ATOM 852 C C . GLU A 1 108 ? -2.780 -11.754 5.391 1.00 91.50 108 GLU A C 1
ATOM 854 O O . GLU A 1 108 ? -1.593 -11.833 5.710 1.00 91.50 108 GLU A O 1
ATOM 859 N N . ALA A 1 109 ? -3.518 -10.669 5.665 1.00 92.44 109 ALA A N 1
ATOM 860 C CA . ALA A 1 109 ? -2.988 -9.499 6.364 1.00 92.44 109 ALA A CA 1
ATOM 861 C C . ALA A 1 109 ? -2.488 -9.845 7.779 1.00 92.44 109 ALA A C 1
ATOM 863 O O . ALA A 1 109 ? -1.413 -9.399 8.178 1.00 92.44 109 ALA A O 1
ATOM 864 N N . LEU A 1 110 ? -3.221 -10.682 8.521 1.00 89.56 110 LEU A N 1
ATOM 865 C CA . LEU A 1 110 ? -2.797 -11.166 9.838 1.00 89.56 110 LEU A CA 1
ATOM 866 C C . LEU A 1 110 ? -1.560 -12.061 9.764 1.00 89.56 110 LEU A C 1
ATOM 868 O O . LEU A 1 110 ? -0.629 -11.882 10.548 1.00 89.56 110 LEU A O 1
ATOM 872 N N . SER A 1 111 ? -1.520 -13.004 8.818 1.00 91.88 111 SER A N 1
ATOM 873 C CA . SER A 1 111 ? -0.328 -13.834 8.608 1.00 91.88 111 SER A CA 1
ATOM 874 C C . SER A 1 111 ? 0.897 -12.978 8.286 1.00 91.88 111 SER A C 1
ATOM 876 O O . SER A 1 111 ? 1.970 -13.201 8.849 1.00 91.88 111 SER A O 1
ATOM 878 N N . LEU A 1 112 ? 0.733 -11.954 7.440 1.00 91.69 112 LEU A N 1
ATOM 879 C CA . LEU A 1 112 ? 1.795 -11.005 7.126 1.00 91.69 112 LEU A CA 1
ATOM 880 C C . LEU A 1 112 ? 2.238 -10.221 8.370 1.00 91.69 112 LEU A C 1
ATOM 882 O O . LEU A 1 112 ? 3.434 -10.091 8.612 1.00 91.69 112 LEU A O 1
ATOM 886 N N . PHE A 1 113 ? 1.297 -9.732 9.177 1.00 89.81 113 PHE A N 1
ATOM 887 C CA . PHE A 1 113 ? 1.597 -8.995 10.403 1.00 89.81 113 PHE A CA 1
ATOM 888 C C . PHE A 1 113 ? 2.400 -9.826 11.411 1.00 89.81 113 PHE A C 1
ATOM 890 O O . PHE A 1 113 ? 3.432 -9.363 11.894 1.00 89.81 113 PHE A O 1
ATOM 897 N N . HIS A 1 114 ? 1.990 -11.070 11.669 1.00 89.38 114 HIS A N 1
ATOM 898 C CA . HIS A 1 114 ? 2.726 -11.971 12.558 1.00 89.38 114 HIS A CA 1
ATOM 899 C C . HIS A 1 114 ? 4.103 -12.343 12.003 1.00 89.38 114 HIS A C 1
ATOM 901 O O . HIS A 1 114 ? 5.067 -12.445 12.761 1.00 89.38 114 HIS A O 1
ATOM 907 N N . MET A 1 115 ? 4.232 -12.487 10.680 1.00 88.69 115 MET A N 1
ATOM 908 C CA . MET A 1 115 ? 5.531 -12.691 10.042 1.00 88.69 115 MET A CA 1
ATOM 909 C C . MET A 1 115 ? 6.466 -11.500 10.300 1.00 88.69 115 MET A C 1
ATOM 911 O O . MET A 1 115 ? 7.606 -11.706 10.719 1.00 88.69 115 MET A O 1
ATOM 915 N N . ILE A 1 116 ? 5.980 -10.264 10.136 1.00 87.31 116 ILE A N 1
ATOM 916 C CA . ILE A 1 116 ? 6.760 -9.047 10.416 1.00 87.31 116 ILE A CA 1
ATOM 917 C C . ILE A 1 116 ? 7.154 -8.995 11.900 1.00 87.31 116 ILE A C 1
ATOM 919 O O . ILE A 1 116 ? 8.315 -8.740 12.215 1.00 87.31 116 ILE A O 1
ATOM 923 N N . GLU A 1 117 ? 6.215 -9.299 12.800 1.00 82.50 117 GLU A N 1
ATOM 924 C CA . GLU A 1 117 ? 6.448 -9.333 14.248 1.00 82.50 117 GLU A CA 1
ATOM 925 C C . GLU A 1 117 ? 7.532 -10.354 14.637 1.00 82.50 117 GLU A C 1
ATOM 927 O O . GLU A 1 117 ? 8.425 -10.048 15.427 1.00 82.50 117 GLU A O 1
ATOM 932 N N . SER A 1 118 ? 7.486 -11.554 14.050 1.00 82.62 118 SER A N 1
ATOM 933 C CA . SER A 1 118 ? 8.415 -12.650 14.355 1.00 82.62 118 SER A CA 1
ATOM 934 C C . SER A 1 118 ? 9.838 -12.410 13.840 1.00 82.62 118 SER A C 1
ATOM 936 O O . SER A 1 118 ? 10.807 -12.787 14.497 1.00 82.62 118 SER A O 1
ATOM 938 N N . ASN A 1 119 ? 9.990 -11.717 12.709 1.00 76.88 119 ASN A N 1
ATOM 939 C CA . ASN A 1 119 ? 11.292 -11.436 12.099 1.00 76.88 119 ASN A CA 1
ATOM 940 C C . ASN A 1 119 ? 12.039 -10.256 12.741 1.00 76.88 119 ASN A C 1
ATOM 942 O O . ASN A 1 119 ? 12.995 -9.745 12.158 1.00 76.88 119 ASN A O 1
ATOM 946 N N . SER A 1 120 ? 11.617 -9.802 13.929 1.00 67.25 120 SER A N 1
ATOM 947 C CA . SER A 1 120 ? 12.186 -8.631 14.620 1.00 67.25 120 SER A CA 1
ATOM 948 C C . SER A 1 120 ? 12.213 -7.365 13.753 1.00 67.25 120 SER A C 1
ATOM 950 O O . SER A 1 120 ? 12.965 -6.426 14.022 1.00 67.25 120 SER A O 1
ATOM 952 N N . LEU A 1 121 ? 11.384 -7.319 12.706 1.00 67.25 121 LEU A N 1
ATOM 953 C CA . LEU A 1 121 ? 11.176 -6.114 11.927 1.00 67.25 121 LEU A CA 1
ATOM 954 C C . LEU A 1 121 ? 10.371 -5.164 12.802 1.00 67.25 121 LEU A C 1
ATOM 956 O O . LEU A 1 121 ? 9.323 -5.525 13.337 1.00 67.25 121 LEU A O 1
ATOM 960 N N . HIS A 1 122 ? 10.886 -3.952 12.985 1.00 66.81 122 HIS A N 1
ATOM 961 C CA . HIS A 1 122 ? 10.266 -2.995 13.885 1.00 66.81 122 HIS A CA 1
ATOM 962 C C . HIS A 1 122 ? 8.893 -2.593 13.331 1.00 66.81 122 HIS A C 1
ATOM 964 O O . HIS A 1 122 ? 8.789 -1.839 12.359 1.00 66.81 122 HIS A O 1
ATOM 970 N N . LEU A 1 123 ? 7.832 -3.143 13.925 1.00 72.06 123 LEU A N 1
ATOM 971 C CA . LEU A 1 123 ? 6.470 -2.741 13.620 1.00 72.06 123 LEU A CA 1
ATOM 972 C C . LEU A 1 123 ? 6.322 -1.270 13.998 1.00 72.06 123 LEU A C 1
ATOM 974 O O . LEU A 1 123 ? 6.547 -0.876 15.138 1.00 72.06 123 LEU A O 1
ATOM 978 N N . HIS A 1 124 ? 5.927 -0.450 13.034 1.00 77.88 124 HIS A N 1
ATOM 979 C CA . HIS A 1 124 ? 5.608 0.945 13.298 1.00 77.88 124 HIS A CA 1
ATOM 980 C C . HIS A 1 124 ? 4.133 1.077 13.680 1.00 77.88 124 HIS A C 1
ATOM 982 O O . HIS A 1 124 ? 3.290 0.325 13.188 1.00 77.88 124 HIS A O 1
ATOM 988 N N . VAL A 1 125 ? 3.806 2.097 14.479 1.00 84.12 125 VAL A N 1
ATOM 989 C CA . VAL A 1 125 ? 2.427 2.450 14.881 1.00 84.12 125 VAL A CA 1
ATOM 990 C C . VAL A 1 125 ? 1.472 2.501 13.676 1.00 84.12 125 VAL A C 1
ATOM 992 O O . VAL A 1 125 ? 0.325 2.074 13.763 1.00 84.12 125 VAL A O 1
ATOM 995 N N . ILE A 1 126 ? 1.974 2.915 12.507 1.00 85.00 126 ILE A N 1
ATOM 996 C CA . ILE A 1 126 ? 1.224 2.948 11.243 1.00 85.00 126 ILE A CA 1
ATOM 997 C C . ILE A 1 126 ? 0.629 1.576 10.873 1.00 85.00 126 ILE A C 1
ATOM 999 O O . ILE A 1 126 ? -0.510 1.526 10.418 1.00 85.00 126 ILE A O 1
ATOM 1003 N N . MET A 1 127 ? 1.360 0.474 11.068 1.00 88.19 127 MET A N 1
ATOM 1004 C CA . MET A 1 127 ? 0.895 -0.878 10.718 1.00 88.19 127 MET A CA 1
ATOM 1005 C C . MET A 1 127 ? -0.240 -1.342 11.637 1.00 88.19 127 MET A C 1
ATOM 1007 O O . MET A 1 127 ? -1.223 -1.904 11.162 1.00 88.19 127 MET A O 1
ATOM 1011 N N . TYR A 1 128 ? -0.150 -1.031 12.933 1.00 89.25 128 TYR A N 1
ATOM 1012 C CA . TYR A 1 128 ? -1.241 -1.265 13.880 1.00 89.25 128 TYR A CA 1
ATOM 1013 C C . TYR A 1 128 ? -2.470 -0.434 13.521 1.00 89.25 128 TYR A C 1
ATOM 1015 O O . TYR A 1 128 ? -3.570 -0.970 13.491 1.00 89.25 128 TYR A O 1
ATOM 1023 N N . ASN A 1 129 ? -2.290 0.847 13.183 1.00 89.75 129 ASN A N 1
ATOM 1024 C CA . ASN A 1 129 ? -3.393 1.724 12.783 1.00 89.75 129 ASN A CA 1
ATOM 1025 C C . ASN A 1 129 ? -4.149 1.177 11.564 1.00 89.75 129 ASN A C 1
ATOM 1027 O O . ASN A 1 129 ? -5.374 1.248 11.531 1.00 89.75 129 ASN A O 1
ATOM 1031 N N . ILE A 1 130 ? -3.428 0.618 10.584 1.00 89.94 130 ILE A N 1
ATOM 1032 C CA . ILE A 1 130 ? -4.027 -0.032 9.409 1.00 89.94 130 ILE A CA 1
ATOM 1033 C C . ILE A 1 130 ? -4.897 -1.221 9.833 1.00 89.94 130 ILE A C 1
ATOM 1035 O O . ILE A 1 130 ? -6.051 -1.308 9.422 1.00 89.94 130 ILE A O 1
ATOM 1039 N N . LEU A 1 131 ? -4.366 -2.117 10.667 1.00 90.88 131 LEU A N 1
ATOM 1040 C CA . LEU A 1 131 ? -5.103 -3.303 11.102 1.00 90.88 131 LEU A CA 1
ATOM 1041 C C . LEU A 1 131 ? -6.291 -2.953 11.999 1.00 90.88 131 LEU A C 1
ATOM 1043 O O . LEU A 1 131 ? -7.364 -3.515 11.823 1.00 90.88 131 LEU A O 1
ATOM 1047 N N . ILE A 1 132 ? -6.130 -2.011 12.928 1.00 90.75 132 ILE A N 1
ATOM 1048 C CA . ILE A 1 132 ? -7.213 -1.543 13.801 1.00 90.75 132 ILE A CA 1
ATOM 1049 C C . ILE A 1 132 ? -8.375 -1.003 12.953 1.00 90.75 132 ILE A C 1
ATOM 1051 O O . ILE A 1 132 ? -9.509 -1.432 13.152 1.00 90.75 132 ILE A O 1
ATOM 1055 N N . ASP A 1 133 ? -8.104 -0.124 11.977 1.00 88.88 133 ASP A N 1
ATOM 1056 C CA . ASP A 1 133 ? -9.128 0.393 11.050 1.00 88.88 133 ASP A CA 1
ATOM 1057 C C . ASP A 1 133 ? -9.807 -0.739 10.261 1.00 88.88 133 ASP A C 1
ATOM 1059 O O . ASP A 1 133 ? -11.028 -0.749 10.104 1.00 88.88 133 ASP A O 1
ATOM 1063 N N . ALA A 1 134 ? -9.027 -1.721 9.798 1.00 88.75 134 ALA A N 1
ATOM 1064 C CA . ALA A 1 134 ? -9.546 -2.878 9.078 1.00 88.75 134 ALA A CA 1
ATOM 1065 C C . ALA A 1 134 ? -10.481 -3.742 9.940 1.00 88.75 134 ALA A C 1
ATOM 1067 O O . ALA A 1 134 ? -11.556 -4.121 9.483 1.00 88.75 134 ALA A O 1
ATOM 1068 N N . PHE A 1 135 ? -10.114 -4.018 11.194 1.00 88.12 135 PHE A N 1
ATOM 1069 C CA . PHE A 1 135 ? -10.928 -4.838 12.095 1.00 88.12 135 PHE A CA 1
ATOM 1070 C C . PHE A 1 135 ? -12.212 -4.149 12.549 1.00 88.12 135 PHE A C 1
ATOM 1072 O O . PHE A 1 135 ? -13.212 -4.838 12.741 1.00 88.12 135 PHE A O 1
ATOM 1079 N N . TYR A 1 136 ? -12.229 -2.818 12.667 1.00 85.31 136 TYR A N 1
ATOM 1080 C CA . TYR A 1 136 ? -13.484 -2.090 12.874 1.00 85.31 136 TYR A CA 1
ATOM 1081 C C . TYR A 1 136 ? -14.426 -2.239 11.678 1.00 85.31 136 TYR A C 1
ATOM 1083 O O . TYR A 1 136 ? -15.599 -2.549 11.863 1.00 85.31 136 TYR A O 1
ATOM 1091 N N . LYS A 1 137 ? -13.916 -2.112 10.446 1.00 83.38 137 LYS A N 1
ATOM 1092 C CA . LYS A 1 137 ? -14.723 -2.314 9.228 1.00 83.38 137 LYS A CA 1
ATOM 1093 C C . LYS A 1 137 ? -15.268 -3.738 9.103 1.00 83.38 137 LYS A C 1
ATOM 1095 O O . LYS A 1 137 ? -16.379 -3.920 8.618 1.00 83.38 137 LYS A O 1
ATOM 1100 N N . ASP A 1 138 ? -14.508 -4.721 9.580 1.00 82.56 138 ASP A N 1
ATOM 1101 C CA . ASP A 1 138 ? -14.905 -6.133 9.646 1.00 82.56 138 ASP A CA 1
ATOM 1102 C C . ASP A 1 138 ? -15.740 -6.473 10.905 1.00 82.56 138 ASP A C 1
ATOM 1104 O O . ASP A 1 138 ? -16.013 -7.640 11.179 1.00 82.56 138 ASP A O 1
ATOM 1108 N N . LYS A 1 139 ? -16.139 -5.468 11.705 1.00 83.31 139 LYS A N 1
ATOM 1109 C CA . LYS A 1 139 ? -16.927 -5.601 12.950 1.00 83.31 139 LYS A CA 1
ATOM 1110 C C . LYS A 1 139 ? -16.309 -6.523 14.011 1.00 83.31 139 LYS A C 1
ATOM 1112 O O . LYS A 1 139 ? -16.995 -7.057 14.882 1.00 83.31 139 LYS A O 1
ATOM 1117 N N . LYS A 1 140 ? -14.989 -6.701 13.978 1.00 85.12 140 LYS A N 1
ATOM 1118 C CA . LYS A 1 140 ? -14.210 -7.494 14.943 1.00 85.12 140 LYS A CA 1
ATOM 1119 C C . LYS A 1 140 ? -13.603 -6.590 16.011 1.00 85.12 140 LYS A C 1
ATOM 1121 O O . LYS A 1 140 ? -12.383 -6.452 16.137 1.00 85.12 140 LYS A O 1
ATOM 1126 N N . LEU A 1 141 ? -14.484 -5.979 16.796 1.00 86.31 141 LEU A N 1
ATOM 1127 C CA . LEU A 1 141 ? -14.145 -5.000 17.829 1.00 86.31 141 LEU A CA 1
ATOM 1128 C C . LEU A 1 141 ? -13.093 -5.506 18.829 1.00 86.31 141 LEU A C 1
ATOM 1130 O O . LEU A 1 141 ? -12.151 -4.785 19.160 1.00 86.31 141 LEU A O 1
ATOM 1134 N N . ASP A 1 142 ? -13.222 -6.748 19.295 1.00 87.81 142 ASP A N 1
ATOM 1135 C CA . ASP A 1 142 ? -12.318 -7.300 20.310 1.00 87.81 142 ASP A CA 1
ATOM 1136 C C . ASP A 1 142 ? -10.886 -7.448 19.790 1.00 87.81 142 ASP A C 1
ATOM 1138 O O . ASP A 1 142 ? -9.926 -7.157 20.506 1.00 87.81 142 ASP A O 1
ATOM 1142 N N . THR A 1 143 ? -10.722 -7.813 18.516 1.00 88.19 143 THR A N 1
ATOM 1143 C CA . THR A 1 143 ? -9.407 -7.874 17.869 1.00 88.19 143 THR A CA 1
ATOM 1144 C C . THR A 1 143 ? -8.807 -6.477 17.705 1.00 88.19 143 THR A C 1
ATOM 1146 O O . THR A 1 143 ? -7.628 -6.283 18.005 1.00 88.19 143 THR A O 1
ATOM 1149 N N . ALA A 1 144 ? -9.610 -5.485 17.300 1.00 89.56 144 ALA A N 1
ATOM 1150 C CA . ALA A 1 144 ? -9.163 -4.094 17.197 1.00 89.56 144 ALA A CA 1
ATOM 1151 C C . ALA A 1 144 ? -8.683 -3.546 18.556 1.00 89.56 144 ALA A C 1
ATOM 1153 O O . ALA A 1 144 ? -7.610 -2.943 18.646 1.00 89.56 144 ALA A O 1
ATOM 1154 N N . ARG A 1 145 ? -9.426 -3.822 19.637 1.00 89.19 145 ARG A N 1
ATOM 1155 C CA . ARG A 1 145 ? -9.039 -3.467 21.013 1.00 89.19 145 ARG A CA 1
ATOM 1156 C C . ARG A 1 145 ? -7.755 -4.161 21.449 1.00 89.19 145 ARG A C 1
ATOM 1158 O O . ARG A 1 145 ? -6.868 -3.502 21.986 1.00 89.19 145 ARG A O 1
ATOM 1165 N N . ALA A 1 146 ? -7.635 -5.462 21.191 1.00 90.50 146 ALA A N 1
ATOM 1166 C CA . ALA A 1 146 ? -6.437 -6.221 21.531 1.00 90.50 146 ALA A CA 1
ATOM 1167 C C . ALA A 1 146 ? -5.190 -5.641 20.844 1.00 90.50 146 ALA A C 1
ATOM 1169 O O . ALA A 1 146 ? -4.162 -5.457 21.494 1.00 90.50 146 ALA A O 1
ATOM 1170 N N . LEU A 1 147 ? -5.289 -5.276 19.560 1.00 89.44 147 LEU A N 1
ATOM 1171 C CA . LEU A 1 147 ? -4.203 -4.619 18.826 1.00 89.44 147 LEU A CA 1
ATOM 1172 C C . LEU A 1 147 ? -3.849 -3.246 19.407 1.00 89.44 147 LEU A C 1
ATOM 1174 O O . LEU A 1 147 ? -2.667 -2.931 19.544 1.00 89.44 147 LEU A O 1
ATOM 1178 N N . PHE A 1 148 ? -4.849 -2.448 19.791 1.00 89.94 148 PHE A N 1
ATOM 1179 C CA . PHE A 1 148 ? -4.622 -1.155 20.436 1.00 89.94 148 PHE A CA 1
ATOM 1180 C C . PHE A 1 148 ? -3.903 -1.295 21.784 1.00 89.94 148 PHE A C 1
ATOM 1182 O O . PHE A 1 148 ? -2.941 -0.579 22.043 1.00 89.94 148 PHE A O 1
ATOM 1189 N N . SER A 1 149 ? -4.315 -2.244 22.627 1.00 88.88 149 SER A N 1
ATOM 1190 C CA . SER A 1 149 ? -3.650 -2.519 23.907 1.00 88.88 149 SER A CA 1
ATOM 1191 C C . SER A 1 149 ? -2.236 -3.084 23.732 1.00 88.88 149 SER A C 1
ATOM 1193 O O . SER A 1 149 ? -1.351 -2.797 24.539 1.00 88.88 149 SER A O 1
ATOM 1195 N N . ASN A 1 150 ? -2.002 -3.859 22.668 1.00 87.56 150 ASN A N 1
ATOM 1196 C CA . ASN A 1 150 ? -0.700 -4.452 22.375 1.00 87.56 150 ASN A CA 1
ATOM 1197 C C . ASN A 1 150 ? 0.369 -3.379 22.081 1.00 87.56 150 ASN A C 1
ATOM 1199 O O . ASN A 1 150 ? 1.505 -3.541 22.525 1.00 87.56 150 ASN A O 1
ATOM 1203 N N . LEU A 1 151 ? 0.010 -2.244 21.454 1.00 86.38 151 LEU A N 1
ATOM 1204 C CA . LEU A 1 151 ? 0.935 -1.127 21.177 1.00 86.38 151 LEU A CA 1
ATOM 1205 C C . LEU A 1 151 ? 1.795 -0.758 22.397 1.00 86.38 151 LEU A C 1
ATOM 1207 O O . LEU A 1 151 ? 3.024 -0.781 22.316 1.00 86.38 151 LEU A O 1
ATOM 1211 N N . SER A 1 152 ? 1.162 -0.505 23.547 1.00 83.25 152 SER A N 1
ATOM 1212 C CA . SER A 1 152 ? 1.867 -0.119 24.775 1.00 83.25 152 SER A CA 1
ATOM 1213 C C . SER A 1 152 ? 2.767 -1.234 25.309 1.00 83.25 152 SER A C 1
ATOM 1215 O O . SER A 1 152 ? 3.876 -0.958 25.762 1.00 83.25 152 SER A O 1
ATOM 1217 N N . SER A 1 153 ? 2.336 -2.496 25.210 1.00 84.75 153 SER A N 1
ATOM 1218 C CA . SER A 1 153 ? 3.144 -3.651 25.634 1.00 84.75 153 SER A CA 1
ATOM 1219 C C . SER A 1 153 ? 4.399 -3.856 24.777 1.00 84.75 153 SER A C 1
ATOM 1221 O O . SER A 1 153 ? 5.388 -4.413 25.247 1.00 84.75 153 SER A O 1
ATOM 1223 N N . LYS A 1 154 ? 4.389 -3.350 23.538 1.00 82.25 154 LYS A N 1
ATOM 1224 C CA . LYS A 1 154 ? 5.533 -3.354 22.614 1.00 82.25 154 LYS A CA 1
ATOM 1225 C C . LYS A 1 154 ? 6.389 -2.091 22.714 1.00 82.25 154 LYS A C 1
ATOM 1227 O O . LYS A 1 154 ? 7.294 -1.910 21.905 1.00 82.25 154 LYS A O 1
ATOM 1232 N N . GLY A 1 155 ? 6.108 -1.212 23.677 1.00 82.06 155 GLY A N 1
ATOM 1233 C CA . GLY A 1 155 ? 6.820 0.056 23.845 1.00 82.06 155 GLY A CA 1
ATOM 1234 C C . GLY A 1 155 ? 6.489 1.102 22.776 1.00 82.06 155 GLY A C 1
ATOM 1235 O O . GLY A 1 155 ? 7.205 2.094 22.657 1.00 82.06 155 GLY A O 1
ATOM 1236 N N . LEU A 1 156 ? 5.419 0.906 21.999 1.00 84.62 156 LEU A N 1
ATOM 1237 C CA . LEU A 1 156 ? 4.949 1.863 21.003 1.00 84.62 156 LEU A CA 1
ATOM 1238 C C . LEU A 1 156 ? 3.902 2.790 21.627 1.00 84.62 156 LEU A C 1
ATOM 1240 O O . LEU A 1 156 ? 2.990 2.343 22.322 1.00 84.62 156 LEU A O 1
ATOM 1244 N N . GLN A 1 157 ? 4.018 4.090 21.357 1.00 83.94 157 GLN A N 1
ATOM 1245 C CA . GLN A 1 157 ? 3.044 5.080 21.812 1.00 83.94 157 GLN A CA 1
ATOM 1246 C C . GLN A 1 157 ? 1.959 5.279 20.745 1.00 83.94 157 GLN A C 1
ATOM 1248 O O . GLN A 1 157 ? 2.301 5.598 19.603 1.00 83.94 157 GLN A O 1
ATOM 1253 N N . PRO A 1 158 ? 0.668 5.099 21.083 1.00 86.44 158 PRO A N 1
ATOM 1254 C CA . PRO A 1 158 ? -0.432 5.469 20.200 1.00 86.44 158 PRO A CA 1
ATOM 1255 C C . PRO A 1 158 ? -0.340 6.944 19.792 1.00 86.44 158 PRO A C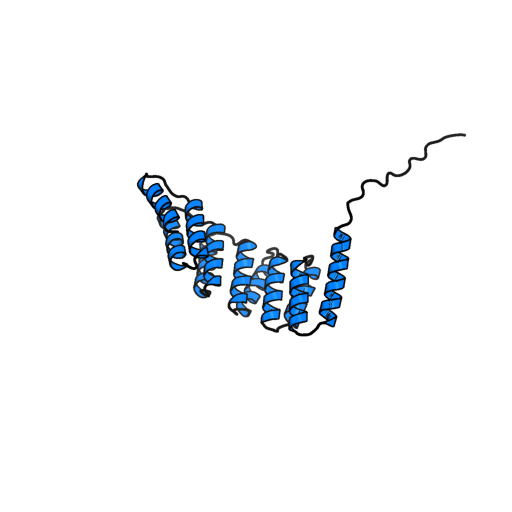 1
ATOM 1257 O O . PRO A 1 158 ? -0.171 7.814 20.647 1.00 86.44 158 PRO A O 1
ATOM 1260 N N . ASP A 1 159 ? -0.478 7.230 18.498 1.00 87.12 159 ASP A N 1
ATOM 1261 C CA . ASP A 1 159 ? -0.464 8.598 17.975 1.00 87.12 159 ASP A CA 1
ATOM 1262 C C . ASP A 1 159 ? -1.890 9.156 17.804 1.00 87.12 159 ASP A C 1
ATOM 1264 O O . ASP A 1 159 ? -2.894 8.472 18.031 1.00 87.12 159 ASP A O 1
ATOM 1268 N N . VAL A 1 160 ? -1.993 10.423 17.384 1.00 87.12 160 VAL A N 1
ATOM 1269 C CA . VAL A 1 160 ? -3.279 11.091 17.100 1.00 87.12 160 VAL A CA 1
ATOM 1270 C C . VAL A 1 160 ? -4.141 10.250 16.151 1.00 87.12 160 VAL A C 1
ATOM 1272 O O . VAL A 1 160 ? -5.356 10.138 16.340 1.00 87.12 160 VAL A O 1
ATOM 1275 N N . LYS A 1 161 ? -3.525 9.618 15.142 1.00 87.75 161 LYS A N 1
ATOM 1276 C CA . LYS A 1 161 ? -4.232 8.789 14.164 1.00 87.75 161 LYS A CA 1
ATOM 1277 C C . LYS A 1 161 ? -4.738 7.493 14.799 1.00 87.75 161 LYS A C 1
ATOM 1279 O O . LYS A 1 161 ? -5.861 7.096 14.489 1.00 87.75 161 LYS A O 1
ATOM 1284 N N . THR A 1 162 ? -3.981 6.866 15.698 1.00 88.44 162 THR A N 1
ATOM 1285 C CA . THR A 1 162 ? -4.419 5.686 16.454 1.00 88.44 162 THR A CA 1
ATOM 1286 C C . THR A 1 162 ? -5.678 5.995 17.260 1.00 88.44 162 THR A C 1
ATOM 1288 O O . THR A 1 162 ? -6.689 5.307 17.109 1.00 88.44 162 THR A O 1
ATOM 1291 N N . TYR A 1 163 ? -5.653 7.062 18.067 1.00 89.81 163 TYR A N 1
ATOM 1292 C CA . TYR A 1 163 ? -6.806 7.466 18.876 1.00 89.81 163 TYR A CA 1
ATOM 1293 C C . TYR A 1 163 ? -8.008 7.834 18.009 1.00 89.81 163 TYR A C 1
ATOM 1295 O O . TYR A 1 163 ? -9.110 7.359 18.266 1.00 89.81 163 TYR A O 1
ATOM 1303 N N . THR A 1 164 ? -7.798 8.611 16.944 1.00 89.00 164 THR A N 1
ATOM 1304 C CA . THR A 1 164 ? -8.869 8.983 16.007 1.00 89.00 164 THR A CA 1
ATOM 1305 C C . THR A 1 164 ? -9.522 7.747 15.383 1.00 89.00 164 THR A C 1
ATOM 1307 O O . THR A 1 164 ? -10.745 7.674 15.310 1.00 89.00 164 THR A O 1
ATOM 1310 N N . THR A 1 165 ? -8.721 6.755 14.978 1.00 90.06 165 THR A N 1
ATOM 1311 C CA . THR A 1 165 ? -9.213 5.498 14.387 1.00 90.06 165 THR A CA 1
ATOM 1312 C C . THR A 1 165 ? -10.044 4.702 15.395 1.00 90.06 165 THR A C 1
ATOM 1314 O O . THR A 1 165 ? -11.144 4.266 15.070 1.00 90.06 165 THR A O 1
ATOM 1317 N N . MET A 1 166 ? -9.565 4.571 16.637 1.00 90.44 166 MET A N 1
ATOM 1318 C CA . MET A 1 166 ? -10.295 3.885 17.708 1.00 90.44 166 MET A CA 1
ATOM 1319 C C . MET A 1 166 ? -11.608 4.581 18.069 1.00 90.44 166 MET A C 1
ATOM 1321 O O . MET A 1 166 ? -12.642 3.931 18.160 1.00 90.44 166 MET A O 1
ATOM 1325 N N . ILE A 1 167 ? -11.582 5.903 18.259 1.00 90.69 167 ILE A N 1
ATOM 1326 C CA . ILE A 1 167 ? -12.770 6.691 18.609 1.00 90.69 167 ILE A CA 1
ATOM 1327 C C . ILE A 1 167 ? -13.811 6.587 17.494 1.00 90.69 167 ILE A C 1
ATOM 1329 O O . ILE A 1 167 ? -14.982 6.349 17.777 1.00 90.69 167 ILE A O 1
ATOM 1333 N N . LYS A 1 168 ? -13.383 6.718 16.231 1.00 90.44 168 LYS A N 1
ATOM 1334 C CA . LYS A 1 168 ? -14.261 6.556 15.071 1.00 90.44 168 LYS A CA 1
ATOM 1335 C C . LYS A 1 168 ? -14.923 5.174 15.070 1.00 90.44 168 LYS A C 1
ATOM 1337 O O . LYS A 1 168 ? -16.145 5.108 14.991 1.00 90.44 168 LYS A O 1
ATOM 1342 N N . GLY A 1 169 ? -14.139 4.105 15.208 1.00 87.81 169 GLY A N 1
ATOM 1343 C CA . GLY A 1 169 ? -14.657 2.736 15.220 1.00 87.81 169 GLY A CA 1
ATOM 1344 C C . GLY A 1 169 ? -15.635 2.465 16.370 1.00 87.81 169 GLY A C 1
ATOM 1345 O O . GLY A 1 169 ? -16.698 1.893 16.158 1.00 87.81 169 GLY A O 1
ATOM 1346 N N . LEU A 1 170 ? -15.340 2.950 17.582 1.00 89.75 170 LEU A N 1
ATOM 1347 C CA . LEU A 1 170 ? -16.249 2.835 18.733 1.00 89.75 170 LEU A CA 1
ATOM 1348 C C . LEU A 1 170 ? -17.572 3.583 18.517 1.00 89.75 170 LEU A C 1
ATOM 1350 O O . LEU A 1 170 ? -18.624 3.099 18.932 1.00 89.75 170 LEU A O 1
ATOM 1354 N N . CYS A 1 171 ? -17.536 4.751 17.870 1.00 89.81 171 CYS A N 1
ATOM 1355 C CA . CYS A 1 171 ? -18.744 5.493 17.512 1.00 89.81 171 CYS A CA 1
ATOM 1356 C C . CYS A 1 171 ? -19.598 4.746 16.478 1.00 89.81 171 CYS A C 1
ATOM 1358 O O . CYS A 1 171 ? -20.819 4.728 16.617 1.00 89.81 171 CYS A O 1
ATOM 1360 N N . GLU A 1 172 ? -18.974 4.131 15.468 1.00 87.69 172 GLU A N 1
ATOM 1361 C CA . GLU A 1 172 ? -19.666 3.349 14.430 1.00 87.69 172 GLU A CA 1
ATOM 1362 C C . GLU A 1 172 ? -20.361 2.102 15.009 1.00 87.69 172 GLU A C 1
ATOM 1364 O O . GLU A 1 172 ? -21.453 1.752 14.567 1.00 87.69 172 GLU A O 1
ATOM 1369 N N . GLU A 1 173 ? -19.798 1.505 16.062 1.00 86.56 173 GLU A N 1
ATOM 1370 C CA . GLU A 1 173 ? -20.399 0.391 16.816 1.00 86.56 173 GLU A CA 1
ATOM 1371 C C . GLU A 1 173 ? -21.390 0.844 17.915 1.00 86.56 173 GLU A C 1
ATOM 1373 O O . GLU A 1 173 ? -21.952 0.025 18.639 1.00 86.56 173 GLU A O 1
ATOM 1378 N N . GLY A 1 174 ? -21.620 2.154 18.077 1.00 88.50 174 GLY A N 1
ATOM 1379 C CA . GLY A 1 174 ? -22.568 2.705 19.056 1.00 88.50 174 GLY A CA 1
ATOM 1380 C C . GLY A 1 174 ? -22.062 2.764 20.506 1.00 88.50 174 GLY A C 1
ATOM 1381 O O . GLY A 1 174 ? -22.817 3.121 21.413 1.00 88.50 174 GLY A O 1
ATOM 1382 N N . LEU A 1 175 ? -20.779 2.489 20.752 1.00 89.69 175 LEU A N 1
ATOM 1383 C CA . LEU A 1 175 ? -20.147 2.496 22.078 1.00 89.69 175 LEU A CA 1
ATOM 1384 C C . LEU A 1 175 ? -19.682 3.903 22.489 1.00 89.69 175 LEU A C 1
ATOM 1386 O O . LEU A 1 175 ? -18.516 4.152 22.808 1.00 89.69 175 LEU A O 1
ATOM 1390 N N . LEU A 1 176 ? -20.622 4.851 22.502 1.00 90.44 176 LEU A N 1
ATOM 1391 C CA . LEU A 1 176 ? -20.347 6.283 22.678 1.00 90.44 176 LEU A CA 1
ATOM 1392 C C . LEU A 1 176 ? -19.687 6.636 24.020 1.00 90.44 176 LEU A C 1
ATOM 1394 O O . LEU A 1 176 ? -18.902 7.582 24.090 1.00 90.44 176 LEU A O 1
ATOM 1398 N N . HIS A 1 177 ? -19.992 5.893 25.088 1.00 90.88 177 HIS A N 1
ATOM 1399 C CA . HIS A 1 177 ? -19.380 6.124 26.398 1.00 90.88 177 HIS A CA 1
ATOM 1400 C C . HIS A 1 177 ? -17.870 5.859 26.357 1.00 90.88 177 HIS A C 1
ATOM 1402 O O . HIS A 1 177 ? -17.078 6.700 26.775 1.00 90.88 177 HIS A O 1
ATOM 1408 N N . GLU A 1 178 ? -17.465 4.719 25.798 1.00 89.19 178 GLU A N 1
ATOM 1409 C CA . GLU A 1 178 ? -16.051 4.367 25.651 1.00 89.19 178 GLU A CA 1
ATOM 1410 C C . GLU A 1 178 ? -15.327 5.322 24.702 1.00 89.19 178 GLU A C 1
ATOM 1412 O O . GLU A 1 178 ? -14.223 5.770 25.009 1.00 89.19 178 GLU A O 1
ATOM 1417 N N . ALA A 1 179 ? -15.969 5.694 23.589 1.00 89.69 179 ALA A N 1
ATOM 1418 C CA . ALA A 1 179 ? -15.423 6.673 22.655 1.00 89.69 179 ALA A CA 1
ATOM 1419 C C . ALA A 1 179 ? -15.129 8.017 23.349 1.00 89.69 179 ALA A C 1
ATOM 1421 O O . ALA A 1 179 ? -14.068 8.610 23.142 1.00 89.69 179 ALA A O 1
ATOM 1422 N N . LYS A 1 180 ? -16.035 8.476 24.223 1.00 89.44 180 LYS A N 1
ATOM 1423 C CA . LYS A 1 180 ? -15.872 9.716 24.993 1.00 89.44 180 LYS A CA 1
ATOM 1424 C C . LYS A 1 180 ? -14.743 9.624 26.019 1.00 89.44 180 LYS A C 1
ATOM 1426 O O . LYS A 1 180 ? -13.977 10.576 26.154 1.00 89.44 180 LYS A O 1
ATOM 1431 N N . GLU A 1 181 ? -14.620 8.504 26.726 1.00 89.44 181 GLU A N 1
ATOM 1432 C CA . GLU A 1 181 ? -13.519 8.292 27.675 1.00 89.44 181 GLU A CA 1
ATOM 1433 C C . GLU A 1 181 ? -12.162 8.240 26.963 1.00 89.44 181 GLU A C 1
ATOM 1435 O O . GLU A 1 181 ? -11.195 8.863 27.406 1.00 89.44 181 GLU A O 1
ATOM 1440 N N . LEU A 1 182 ? -12.097 7.577 25.806 1.00 87.81 182 LEU A N 1
ATOM 1441 C CA . LEU A 1 182 ? -10.882 7.529 25.001 1.00 87.81 182 LEU A CA 1
ATOM 1442 C C . LEU A 1 182 ? -10.510 8.910 24.433 1.00 87.81 182 LEU A C 1
ATOM 1444 O O . LEU A 1 182 ? -9.329 9.256 24.392 1.00 87.81 182 LEU A O 1
ATOM 1448 N N . PHE A 1 183 ? -11.501 9.724 24.057 1.00 87.50 183 PHE A N 1
ATOM 1449 C CA . PHE A 1 183 ? -11.295 11.106 23.619 1.00 87.50 183 PHE A CA 1
ATOM 1450 C C . PHE A 1 183 ? -10.713 11.994 24.727 1.00 87.50 183 PHE A C 1
ATOM 1452 O O . PHE A 1 183 ? -9.761 12.729 24.475 1.00 87.50 183 PHE A O 1
ATOM 1459 N N . LYS A 1 184 ? -11.216 11.891 25.966 1.00 87.44 184 LYS A N 1
ATOM 1460 C CA . LYS A 1 184 ? -10.648 12.623 27.113 1.00 87.44 184 LYS A CA 1
ATOM 1461 C C . LYS A 1 184 ? -9.185 12.252 27.346 1.00 87.44 184 LYS A C 1
ATOM 1463 O O . LYS A 1 184 ? -8.334 13.134 27.424 1.00 87.44 184 LYS A O 1
ATOM 1468 N N . ARG A 1 185 ? -8.877 10.949 27.356 1.00 82.25 185 ARG A N 1
ATOM 1469 C CA . ARG A 1 185 ? -7.498 10.455 27.494 1.00 82.25 185 ARG A CA 1
ATOM 1470 C C . ARG A 1 185 ? -6.588 11.003 26.391 1.00 82.25 185 ARG A C 1
ATOM 1472 O O . ARG A 1 185 ? -5.455 11.384 26.662 1.00 82.25 185 ARG A O 1
ATOM 1479 N N . HIS A 1 186 ? -7.078 11.076 25.154 1.00 83.31 186 HIS A N 1
ATOM 1480 C CA . HIS A 1 186 ? -6.325 11.664 24.048 1.00 83.31 186 HIS A CA 1
ATOM 1481 C C . HIS A 1 186 ? -6.008 13.158 24.276 1.00 83.31 186 HIS A C 1
ATOM 1483 O O . HIS A 1 186 ? -4.879 13.586 24.026 1.00 83.31 186 HIS A O 1
ATOM 1489 N N . GLN A 1 187 ? -6.963 13.942 24.791 1.00 77.31 187 GLN A N 1
ATOM 1490 C CA . GLN A 1 187 ? -6.763 15.366 25.102 1.00 77.31 187 GLN A CA 1
ATOM 1491 C C . GLN A 1 187 ? -5.749 15.590 26.231 1.00 77.31 187 GLN A C 1
ATOM 1493 O O . GLN A 1 187 ? -4.926 16.500 26.139 1.00 77.31 187 GLN A O 1
ATOM 1498 N N . GLU A 1 188 ? -5.775 14.752 27.267 1.00 73.38 188 GLU A N 1
ATOM 1499 C CA . GLU A 1 188 ? -4.817 14.792 28.379 1.00 73.38 188 GLU A CA 1
ATOM 1500 C C . GLU A 1 188 ? -3.386 14.499 27.910 1.00 73.38 188 GLU A C 1
ATOM 1502 O O . GLU A 1 188 ? -2.464 15.244 28.240 1.00 73.38 188 GLU A O 1
ATOM 1507 N N . VAL A 1 189 ? -3.206 13.464 27.078 1.00 69.06 189 VAL A N 1
ATOM 1508 C CA . VAL A 1 189 ? -1.897 13.105 26.501 1.00 69.06 189 VAL A CA 1
ATOM 1509 C C . VAL A 1 189 ? -1.368 14.219 25.595 1.00 69.06 189 VAL A C 1
ATOM 1511 O O . VAL A 1 189 ? -0.194 14.569 25.674 1.00 69.06 189 VAL A O 1
ATOM 1514 N N . THR A 1 190 ? -2.230 14.821 24.771 1.00 63.94 190 THR A N 1
ATOM 1515 C CA . THR A 1 190 ? -1.827 15.907 23.859 1.00 63.94 190 THR A CA 1
ATOM 1516 C C . THR A 1 190 ? -1.430 17.166 24.640 1.00 63.94 190 THR A C 1
ATOM 1518 O O . THR A 1 190 ? -0.413 17.784 24.345 1.00 63.94 190 THR A O 1
ATOM 1521 N N . SER A 1 191 ? -2.160 17.481 25.714 1.00 62.72 191 SER A N 1
ATOM 1522 C CA . SER A 1 191 ? -1.898 18.649 26.567 1.00 62.72 191 SER A CA 1
ATOM 1523 C C . SER A 1 191 ? -0.602 18.535 27.386 1.00 62.72 191 SER A C 1
ATOM 1525 O O . SER A 1 191 ? -0.025 19.553 27.761 1.00 62.72 191 SER A O 1
ATOM 1527 N N . GLN A 1 192 ? -0.115 17.319 27.665 1.00 56.81 192 GLN A N 1
ATOM 1528 C CA . GL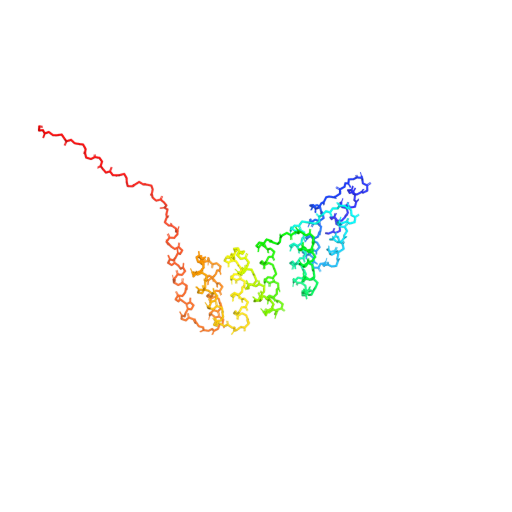N A 1 192 ? 1.185 17.096 28.318 1.00 56.81 192 GLN A CA 1
ATOM 1529 C C . GLN A 1 192 ? 2.376 17.235 27.355 1.00 56.81 192 GLN A C 1
ATOM 1531 O O . GLN A 1 192 ? 3.475 17.564 27.802 1.00 56.81 192 GLN A O 1
ATOM 1536 N N . CYS A 1 193 ? 2.179 17.019 26.050 1.00 52.72 193 CYS A N 1
ATOM 1537 C CA . CYS A 1 193 ? 3.224 17.181 25.033 1.00 52.72 193 CYS A CA 1
ATOM 1538 C C . CYS A 1 193 ? 3.471 18.647 24.630 1.00 52.72 193 CYS A C 1
ATOM 1540 O O . CYS A 1 193 ? 4.558 18.954 24.146 1.00 52.72 193 CYS A O 1
ATOM 1542 N N . ASP A 1 194 ? 2.507 19.543 24.863 1.00 43.31 194 ASP A N 1
ATOM 1543 C CA . ASP A 1 194 ? 2.582 20.969 24.504 1.00 43.31 194 ASP A CA 1
ATOM 1544 C C . ASP A 1 194 ? 3.205 21.862 25.595 1.00 43.31 194 ASP A C 1
ATOM 1546 O O . ASP A 1 194 ? 3.181 23.090 25.486 1.00 43.31 194 ASP A O 1
ATOM 1550 N N . LEU A 1 195 ? 3.797 21.290 26.651 1.00 38.34 195 LEU A N 1
ATOM 1551 C CA . LEU A 1 195 ? 4.574 22.091 27.597 1.00 38.34 195 LEU A CA 1
ATOM 1552 C C . LEU A 1 195 ? 5.865 22.571 26.907 1.00 38.34 195 LEU A C 1
ATOM 1554 O O . LEU A 1 195 ? 6.713 21.741 26.567 1.00 38.34 195 LEU A O 1
ATOM 1558 N N . PRO A 1 196 ? 6.072 23.891 26.712 1.00 41.31 196 PRO A N 1
ATOM 1559 C CA . PRO A 1 196 ? 7.361 24.378 26.255 1.00 41.31 196 PRO A CA 1
ATOM 1560 C C . PRO A 1 196 ? 8.412 23.975 27.290 1.00 41.31 196 PRO A C 1
ATOM 1562 O O . PRO A 1 196 ? 8.237 24.233 28.483 1.00 41.31 196 PRO A O 1
ATOM 1565 N N . ASN A 1 197 ? 9.501 23.355 26.824 1.00 41.41 197 ASN A N 1
ATOM 1566 C CA . ASN A 1 197 ? 10.749 23.220 27.571 1.00 41.41 197 ASN A CA 1
ATOM 1567 C C . ASN A 1 197 ? 11.036 24.551 28.275 1.00 41.41 197 ASN A C 1
ATOM 1569 O O . ASN A 1 197 ? 11.452 25.511 27.628 1.00 41.41 197 ASN A O 1
ATOM 1573 N N . GLN A 1 198 ? 10.793 24.626 29.581 1.00 37.03 198 GLN A N 1
ATOM 1574 C CA . GLN A 1 198 ? 11.232 25.755 30.387 1.00 37.03 198 GLN A CA 1
ATOM 1575 C C . GLN A 1 198 ? 12.727 25.564 30.669 1.00 37.03 198 GLN A C 1
ATOM 1577 O O . GLN A 1 198 ? 13.094 24.585 31.327 1.00 37.03 198 GLN A O 1
ATOM 1582 N N . PRO A 1 199 ? 13.618 26.450 30.189 1.00 42.25 199 PRO A N 1
ATOM 1583 C CA . PRO A 1 199 ? 15.008 26.421 30.593 1.00 42.25 199 PRO A CA 1
ATOM 1584 C C . PRO A 1 199 ? 15.152 27.106 31.957 1.00 42.25 199 PRO A C 1
ATOM 1586 O O . PRO A 1 199 ? 14.811 28.274 32.115 1.00 42.25 199 PRO A O 1
ATOM 1589 N N . GLY A 1 200 ? 15.738 26.393 32.918 1.00 37.62 200 GLY A N 1
ATOM 1590 C CA . GLY A 1 200 ? 16.411 27.011 34.059 1.00 37.62 200 GLY A CA 1
ATOM 1591 C C . GLY A 1 200 ? 15.634 27.027 35.373 1.00 37.62 200 GLY A C 1
ATOM 1592 O O . GLY A 1 200 ? 15.005 28.014 35.731 1.00 37.62 200 GLY A O 1
ATOM 1593 N N . LEU A 1 201 ? 15.853 25.995 36.186 1.00 36.41 201 LEU A N 1
ATOM 1594 C CA . LEU A 1 201 ? 16.039 26.199 37.622 1.00 36.41 201 LEU A CA 1
ATOM 1595 C C . LEU A 1 201 ? 17.533 26.058 37.908 1.00 36.41 201 LEU A C 1
ATOM 1597 O O . LEU A 1 201 ? 18.045 24.990 38.232 1.00 36.41 201 LEU A O 1
ATOM 1601 N N . THR A 1 202 ? 18.246 27.168 37.725 1.00 36.50 202 THR A N 1
ATOM 1602 C CA . THR A 1 202 ? 19.547 27.388 38.349 1.00 36.50 202 THR A CA 1
ATOM 1603 C C . THR A 1 202 ? 19.378 27.270 39.860 1.00 36.50 202 THR A C 1
ATOM 1605 O O . THR A 1 202 ? 18.646 28.044 40.475 1.00 36.50 202 THR A O 1
ATOM 1608 N N . THR A 1 203 ? 20.076 26.308 40.453 1.00 38.56 203 THR A N 1
ATOM 1609 C CA . THR A 1 203 ? 20.364 26.245 41.888 1.00 38.56 203 THR A CA 1
ATOM 1610 C C . THR A 1 203 ? 20.833 27.611 42.407 1.00 38.56 203 THR A C 1
ATOM 1612 O O . THR A 1 203 ? 21.772 28.169 41.828 1.00 38.56 203 THR A O 1
ATOM 1615 N N . PRO A 1 204 ? 20.269 28.156 43.501 1.00 37.72 204 PRO A N 1
ATOM 1616 C CA . PRO A 1 204 ? 20.825 29.344 44.126 1.00 37.72 204 PRO A CA 1
ATOM 1617 C C . PRO A 1 204 ? 22.154 28.991 44.800 1.00 37.72 204 PRO A C 1
ATOM 1619 O O . PRO A 1 204 ? 22.202 28.259 45.787 1.00 37.72 204 PRO A O 1
ATOM 1622 N N . ILE A 1 205 ? 23.244 29.536 44.263 1.00 39.19 205 ILE A N 1
ATOM 1623 C CA . ILE A 1 205 ? 24.528 29.633 44.955 1.00 39.19 205 ILE A CA 1
ATOM 1624 C C . ILE A 1 205 ? 24.331 30.614 46.115 1.00 39.19 205 ILE A C 1
ATOM 1626 O O . ILE A 1 205 ? 24.326 31.828 45.917 1.00 39.19 205 ILE A O 1
ATOM 1630 N N . VAL A 1 206 ? 24.186 30.104 47.338 1.00 43.12 206 VAL A N 1
ATOM 1631 C CA . VAL A 1 206 ? 24.325 30.922 48.547 1.00 43.12 206 VAL A CA 1
ATOM 1632 C C . VAL A 1 206 ? 25.821 31.103 48.810 1.00 43.12 206 VAL A C 1
ATOM 1634 O O . VAL A 1 206 ? 26.487 30.233 49.361 1.00 43.12 206 VAL A O 1
ATOM 1637 N N . LYS A 1 207 ? 26.363 32.250 48.392 1.00 42.38 207 LYS A N 1
ATOM 1638 C CA . LYS A 1 207 ? 27.596 32.816 48.953 1.00 42.38 207 LYS A CA 1
ATOM 1639 C C . LYS A 1 207 ? 27.224 33.949 49.906 1.00 42.38 207 LYS A C 1
ATOM 1641 O O . LYS A 1 207 ? 26.581 34.899 49.464 1.00 42.38 207 LYS A O 1
ATOM 1646 N N . LYS A 1 208 ? 27.700 33.848 51.152 1.00 39.22 208 LYS A N 1
ATOM 1647 C CA . LYS A 1 208 ? 28.342 34.886 52.001 1.00 39.22 208 LYS A CA 1
ATOM 1648 C C . LYS A 1 208 ? 28.358 34.366 53.452 1.00 39.22 208 LYS A C 1
ATOM 1650 O O . LYS A 1 208 ? 27.303 34.097 54.004 1.00 39.22 208 LYS A O 1
ATOM 1655 N N . SER A 1 209 ? 29.499 33.913 53.979 1.00 44.06 209 SER A N 1
ATOM 1656 C CA . SER A 1 209 ? 30.564 34.696 54.646 1.00 44.06 209 SER A CA 1
ATOM 1657 C C . SER A 1 209 ? 30.106 35.384 55.940 1.00 44.06 209 SER A C 1
ATOM 1659 O O . SER A 1 209 ? 29.361 36.358 55.860 1.00 44.06 209 SER A O 1
ATOM 1661 N N . ASN A 1 210 ? 30.578 34.898 57.096 1.00 37.28 210 ASN A N 1
ATOM 1662 C CA . ASN A 1 210 ? 31.308 35.665 58.126 1.00 37.28 210 ASN A CA 1
ATOM 1663 C C . ASN A 1 210 ? 31.454 34.843 59.421 1.00 37.28 210 ASN A C 1
ATOM 1665 O O . ASN A 1 210 ? 30.462 34.360 59.963 1.00 37.28 210 ASN A O 1
ATOM 1669 N N . GLY A 1 211 ? 32.697 34.731 59.891 1.00 38.31 211 GLY A N 1
ATOM 1670 C CA . GLY A 1 211 ? 33.143 34.030 61.094 1.00 38.31 211 GLY A CA 1
ATOM 1671 C C . GLY A 1 211 ? 34.633 33.773 60.986 1.00 38.31 211 GLY A C 1
ATOM 1672 O O . GLY A 1 211 ? 34.977 32.804 60.279 1.00 38.31 211 GLY A O 1
#

Secondary structure (DSSP, 8-state):
-HHHHHHHHHHHHTT----HHHHHHHHHHHHHTT-HHHHHHHHHHHHHTTPPP-HHHHHHHHHHHHHTT-HHHHHHHHHHHHHTT----HHHHHHHHHHHHHTT-HHHHHHHHHHHHHTT----HHHHHHHHHHHHHTT-HHHHHHHHHHHHHTTPPP-HHHHHHHHHHHHHTT-HHHHHHHHHHHHHHHHHHT-----------------

Organism: Camellia sinensis var. sinensis (NCBI:txid542762)